Protein AF-X1ES70-F1 (afdb_monomer_lite)

Organism: NCBI:txid412755

Foldseek 3Di:
DDDQADEEEAAPQVVLDQDCVVVLVCLLPVVLVVLVVDVRYAYEYAAEEPVRGGRPSSVVSLVNSLVSQCPPPNCSSQSYDYDYHWDEQQPDPRHHDHDDPAAEHEEEDQALLVLQVLLLPDPALVSSLVSLLVVLVVVQVVVVVVVVVVCVVVVHYYQAYQQANFAAQDLSRANQVSLVSNVDPTVLGPPSLSSQLSQQVSHDPDRRHHHQNGYDPQQNRGNRSVVCVVVVSHDPVSQQVSCVNTPHGDHNDDD

Structure (mmCIF, N/CA/C/O backbone):
data_AF-X1ES70-F1
#
_entry.id   AF-X1ES70-F1
#
loop_
_atom_site.group_PDB
_atom_site.id
_atom_site.type_symbol
_atom_site.label_atom_id
_atom_site.label_alt_id
_atom_site.label_comp_id
_atom_site.label_asym_id
_atom_site.label_entity_id
_atom_site.label_seq_id
_atom_site.pdbx_PDB_ins_code
_atom_site.Cartn_x
_atom_site.Cartn_y
_atom_site.Cartn_z
_atom_site.occupancy
_atom_site.B_iso_or_equiv
_atom_site.auth_seq_id
_atom_site.auth_comp_id
_atom_site.auth_asym_id
_atom_site.auth_atom_id
_atom_site.pdbx_PDB_model_num
ATOM 1 N N . TYR A 1 1 ? -27.785 2.885 3.528 1.00 59.25 1 TYR A N 1
ATOM 2 C CA . TYR A 1 1 ? -26.544 3.088 2.764 1.00 59.25 1 TYR A CA 1
ATOM 3 C C . TYR A 1 1 ? -25.982 1.724 2.430 1.00 59.25 1 TYR A C 1
ATOM 5 O O . TYR A 1 1 ? -25.803 0.932 3.349 1.00 59.25 1 TYR A O 1
ATOM 13 N N . GLU A 1 2 ? -25.795 1.421 1.149 1.00 85.06 2 GLU A N 1
ATOM 14 C CA . GLU A 1 2 ? -25.122 0.197 0.708 1.00 85.06 2 GLU A CA 1
ATOM 15 C C . GLU A 1 2 ? -23.629 0.512 0.596 1.00 85.06 2 GLU A C 1
ATOM 17 O O . GLU A 1 2 ? -23.212 1.211 -0.319 1.00 85.06 2 GLU A O 1
ATOM 22 N N . PHE A 1 3 ? -22.846 0.085 1.586 1.00 88.94 3 PHE A N 1
ATOM 23 C CA . PHE A 1 3 ? -21.386 0.130 1.540 1.00 88.94 3 PHE A CA 1
ATOM 24 C C . PHE A 1 3 ? -20.834 -1.298 1.530 1.00 88.94 3 PHE A C 1
ATOM 26 O O . PHE A 1 3 ? -21.406 -2.214 2.145 1.00 88.94 3 PHE A O 1
ATOM 33 N N . ASP A 1 4 ? -19.713 -1.491 0.841 1.00 93.31 4 ASP A N 1
ATOM 34 C CA . ASP A 1 4 ? -19.025 -2.781 0.804 1.00 93.31 4 ASP A CA 1
ATOM 35 C C . ASP A 1 4 ? -18.341 -3.063 2.137 1.00 93.31 4 ASP A C 1
ATOM 37 O O . ASP A 1 4 ? -18.546 -4.131 2.712 1.00 93.31 4 ASP A O 1
ATOM 41 N N . TYR A 1 5 ? -17.635 -2.064 2.678 1.00 94.75 5 TYR A N 1
ATOM 42 C CA . TYR A 1 5 ? -16.821 -2.179 3.887 1.00 94.75 5 TYR A CA 1
ATOM 43 C C . TYR A 1 5 ? -16.897 -0.928 4.770 1.00 94.75 5 TYR A C 1
ATOM 45 O O . TYR A 1 5 ? -17.221 0.165 4.308 1.00 94.75 5 TYR A O 1
ATOM 53 N N . PHE A 1 6 ? -16.591 -1.097 6.055 1.00 93.94 6 PHE A N 1
ATOM 54 C CA . PHE A 1 6 ? -16.475 -0.031 7.048 1.00 93.94 6 PHE A CA 1
ATOM 55 C C . PHE A 1 6 ? -15.167 -0.196 7.818 1.00 93.94 6 PHE A C 1
ATOM 57 O O . PHE A 1 6 ? -14.876 -1.298 8.283 1.00 93.94 6 PHE A O 1
ATOM 64 N N . ALA A 1 7 ? -14.415 0.892 7.991 1.00 94.38 7 ALA A N 1
ATOM 65 C CA . ALA A 1 7 ? -13.188 0.910 8.781 1.00 94.38 7 ALA A CA 1
ATOM 66 C C . ALA A 1 7 ? -13.249 1.902 9.942 1.00 94.38 7 ALA A C 1
ATOM 68 O O . ALA A 1 7 ? -13.942 2.919 9.886 1.00 94.38 7 ALA A O 1
ATOM 69 N N . SER A 1 8 ? -12.484 1.598 10.988 1.00 91.81 8 SER A N 1
ATOM 70 C CA . SER A 1 8 ? -12.230 2.500 12.110 1.00 91.81 8 SER A CA 1
ATOM 71 C C . SER A 1 8 ? -10.780 2.415 12.572 1.00 91.81 8 SER A C 1
ATOM 73 O O . SER A 1 8 ? -10.159 1.361 12.473 1.00 91.81 8 SER A O 1
ATOM 75 N N . CYS A 1 9 ? -10.260 3.480 13.175 1.00 90.56 9 CYS A N 1
ATOM 76 C CA . CYS A 1 9 ? -8.918 3.487 13.748 1.00 90.56 9 CYS A CA 1
ATOM 77 C C . CYS A 1 9 ? -8.957 3.932 15.210 1.00 90.56 9 CYS A C 1
ATOM 79 O O . CYS A 1 9 ? -9.573 4.946 15.536 1.00 90.56 9 CYS A O 1
ATOM 81 N N . ALA A 1 10 ? -8.262 3.202 16.082 1.00 85.94 10 ALA A N 1
ATOM 82 C CA . ALA A 1 10 ? -7.933 3.681 17.419 1.00 85.94 10 ALA A CA 1
ATOM 83 C C . ALA A 1 10 ? -6.632 4.502 17.350 1.00 85.94 10 ALA A C 1
ATOM 85 O O . ALA A 1 10 ? -5.550 3.935 17.161 1.00 85.94 10 ALA A O 1
ATOM 86 N N . VAL A 1 11 ? -6.729 5.831 17.489 1.00 79.44 11 VAL A N 1
ATOM 87 C CA . VAL A 1 11 ? -5.585 6.756 17.364 1.00 79.44 11 VAL A CA 1
ATOM 88 C C . VAL A 1 11 ? -4.858 6.903 18.696 1.00 79.44 11 VAL A C 1
ATOM 90 O O . VAL A 1 11 ? -4.983 7.886 19.413 1.00 79.44 11 VAL A O 1
ATOM 93 N N . ILE A 1 12 ? -4.117 5.864 19.054 1.00 76.31 12 ILE A N 1
ATOM 94 C CA . ILE A 1 12 ? -3.589 5.692 20.404 1.00 76.31 12 ILE A CA 1
ATOM 95 C C . ILE A 1 12 ? -2.245 6.418 20.619 1.00 76.31 12 ILE A C 1
ATOM 97 O O . ILE A 1 12 ? -1.946 6.875 21.724 1.00 76.31 12 ILE A O 1
ATOM 101 N N . ALA A 1 13 ? -1.422 6.533 19.575 1.00 73.12 13 ALA A N 1
ATOM 102 C CA . ALA A 1 13 ? -0.111 7.180 19.656 1.00 73.12 13 ALA A CA 1
ATOM 103 C C . ALA A 1 13 ? -0.180 8.652 20.095 1.00 73.12 13 ALA A C 1
ATOM 105 O O . ALA A 1 13 ? 0.720 9.124 20.789 1.00 73.12 13 ALA A O 1
ATOM 106 N N . ASP A 1 14 ? -1.256 9.351 19.734 1.00 67.50 14 ASP A N 1
ATOM 107 C CA . ASP A 1 14 ? -1.370 10.796 19.934 1.00 67.50 14 ASP A CA 1
ATOM 108 C C . ASP A 1 14 ? -1.940 11.187 21.302 1.00 67.50 14 ASP A C 1
ATOM 110 O O . ASP A 1 14 ? -1.831 12.340 21.713 1.00 67.50 14 ASP A O 1
ATOM 114 N N . GLU A 1 15 ? -2.463 10.222 22.063 1.00 64.06 15 GLU A N 1
ATOM 115 C CA . GLU A 1 15 ? -3.021 10.464 23.398 1.00 64.06 15 GLU A CA 1
ATOM 116 C C . GLU A 1 15 ? -1.967 10.390 24.527 1.00 64.06 15 GLU A C 1
ATOM 118 O O . GLU A 1 15 ? -2.297 10.591 25.695 1.00 64.06 15 GLU A O 1
ATOM 123 N N . GLN A 1 16 ? -0.693 10.092 24.218 1.00 60.88 16 GLN A N 1
ATOM 124 C CA . GLN A 1 16 ? 0.419 9.937 25.185 1.00 60.88 16 GLN A CA 1
ATOM 125 C C . GLN A 1 16 ? 0.126 8.991 26.373 1.00 60.88 16 GLN A C 1
ATOM 127 O O . GLN A 1 16 ? 0.760 9.056 27.432 1.00 60.88 16 GLN A O 1
ATOM 132 N N . ILE A 1 17 ? -0.809 8.053 26.210 1.00 62.97 17 ILE A N 1
ATOM 133 C CA . ILE A 1 17 ? -1.200 7.121 27.268 1.00 62.97 17 ILE A CA 1
ATOM 134 C C . ILE A 1 17 ? -0.101 6.061 27.445 1.00 62.97 17 ILE A C 1
ATOM 136 O O . ILE A 1 17 ? 0.057 5.140 26.644 1.00 62.97 17 ILE A O 1
ATOM 140 N N . GLN A 1 18 ? 0.683 6.156 28.524 1.00 56.56 18 GLN A N 1
ATOM 141 C CA . GLN A 1 18 ? 1.790 5.217 28.772 1.00 56.56 18 GLN A CA 1
ATOM 142 C C . GLN A 1 18 ? 1.327 3.786 29.108 1.00 56.56 18 GLN A C 1
ATOM 144 O O . GLN A 1 18 ? 2.051 2.828 28.832 1.00 56.56 18 GLN A O 1
ATOM 149 N N . LYS A 1 19 ? 0.142 3.622 29.718 1.00 60.56 19 LYS A N 1
ATOM 150 C CA . LYS A 1 19 ? -0.461 2.322 30.067 1.00 60.56 19 LYS A CA 1
ATOM 151 C C . LYS A 1 19 ? -1.980 2.389 29.945 1.00 60.56 19 LYS A C 1
ATOM 153 O O . LYS A 1 19 ? -2.605 3.250 30.556 1.00 60.56 19 LYS A O 1
ATOM 158 N N . TYR A 1 20 ? -2.566 1.434 29.228 1.00 64.19 20 TYR A N 1
ATOM 159 C CA . TYR A 1 20 ? -3.996 1.436 28.895 1.00 64.19 20 TYR A CA 1
ATOM 160 C C . TYR A 1 20 ? -4.903 0.866 29.986 1.00 64.19 20 TYR A C 1
ATOM 162 O O . TYR A 1 20 ? -6.117 0.999 29.880 1.00 64.19 20 TYR A O 1
ATOM 170 N N . GLY A 1 21 ? -4.361 0.254 31.044 1.00 70.12 21 GLY A N 1
ATOM 171 C CA . GLY A 1 21 ? -5.157 -0.260 32.164 1.00 70.12 21 GLY A CA 1
ATOM 172 C C . GLY A 1 21 ? -6.359 -1.087 31.689 1.00 70.12 21 GLY A C 1
ATOM 173 O O . GLY A 1 21 ? -6.202 -2.081 30.985 1.00 70.12 21 GLY A O 1
ATOM 174 N N . ILE A 1 22 ? -7.574 -0.650 32.034 1.00 68.00 22 ILE A N 1
ATOM 175 C CA . ILE A 1 22 ? -8.820 -1.303 31.603 1.00 68.00 22 ILE A CA 1
ATOM 176 C C . ILE A 1 22 ? -9.069 -1.225 30.084 1.00 68.00 22 ILE A C 1
ATOM 178 O O . ILE A 1 22 ? -9.629 -2.159 29.510 1.00 68.00 22 ILE A O 1
ATOM 182 N N . TYR A 1 23 ? -8.607 -0.162 29.420 1.00 68.94 23 TYR A N 1
ATOM 183 C CA . TYR A 1 23 ? -8.758 0.037 27.978 1.00 68.94 23 TYR A CA 1
ATOM 184 C C . TYR A 1 23 ? -7.916 -0.947 27.160 1.00 68.94 23 TYR A C 1
ATOM 186 O O . TYR A 1 23 ? -8.306 -1.287 26.049 1.00 68.94 23 TYR A O 1
ATOM 194 N N . GLU A 1 24 ? -6.825 -1.489 27.717 1.00 69.44 24 GLU A N 1
ATOM 195 C CA . GLU A 1 24 ? -6.024 -2.524 27.044 1.00 69.44 24 GLU A CA 1
ATOM 196 C C . GLU A 1 24 ? -6.855 -3.782 26.805 1.00 69.44 24 GLU A C 1
ATOM 198 O O . GLU A 1 24 ? -6.849 -4.358 25.721 1.00 69.44 24 GLU A O 1
ATOM 203 N N . LYS A 1 25 ? -7.612 -4.190 27.828 1.00 67.69 25 LYS A N 1
ATOM 204 C CA . LYS A 1 25 ? -8.483 -5.362 27.763 1.00 67.69 25 LYS A CA 1
ATOM 205 C C . LYS A 1 25 ? -9.617 -5.156 26.761 1.00 67.69 25 LYS A C 1
ATOM 207 O O . LYS A 1 25 ? -9.980 -6.104 26.068 1.00 67.69 25 LYS A O 1
ATOM 212 N N . LEU A 1 26 ? -10.163 -3.940 26.690 1.00 72.69 26 LEU A N 1
ATOM 213 C CA . LEU A 1 26 ? -11.178 -3.576 25.701 1.00 72.69 26 LEU A CA 1
ATOM 214 C C . LEU A 1 26 ? -10.598 -3.619 24.285 1.00 72.69 26 LEU A C 1
ATOM 216 O O . LEU A 1 26 ? -11.167 -4.286 23.431 1.00 72.69 26 LEU A O 1
ATOM 220 N N . LEU A 1 27 ? -9.434 -3.005 24.055 1.00 72.50 27 LEU A N 1
ATOM 221 C CA . LEU A 1 27 ? -8.752 -3.038 22.761 1.00 72.50 27 LEU A CA 1
ATOM 222 C C . LEU A 1 27 ? -8.461 -4.480 22.315 1.00 72.50 27 LEU A C 1
ATOM 224 O O . LEU A 1 27 ? -8.812 -4.866 21.207 1.00 72.50 27 LEU A O 1
ATOM 228 N N . LEU A 1 28 ? -7.864 -5.289 23.196 1.00 69.88 28 LEU A N 1
ATOM 229 C CA . LEU A 1 28 ? -7.474 -6.671 22.906 1.00 69.88 28 LEU A CA 1
ATOM 230 C C . LEU A 1 28 ? -8.662 -7.580 22.587 1.00 69.88 28 LEU A C 1
ATOM 232 O O . LEU A 1 28 ? -8.605 -8.350 21.630 1.00 69.88 28 LEU A O 1
ATOM 236 N N . ASN A 1 29 ? -9.717 -7.525 23.399 1.00 73.19 29 ASN A N 1
ATOM 237 C CA . ASN A 1 29 ? -10.819 -8.475 23.280 1.00 73.19 29 ASN A CA 1
ATOM 238 C C . ASN A 1 29 ? -11.907 -7.972 22.336 1.00 73.19 29 ASN A C 1
ATOM 240 O O . ASN A 1 29 ? -12.387 -8.732 21.499 1.00 73.19 29 ASN A O 1
ATOM 244 N N . GLU A 1 30 ? -12.314 -6.709 22.454 1.00 84.25 30 GLU A N 1
ATOM 245 C CA . GLU A 1 30 ? -13.463 -6.216 21.701 1.00 84.25 30 GLU A CA 1
ATOM 246 C C . GLU A 1 30 ? -13.113 -6.014 20.232 1.00 84.25 30 GLU A C 1
ATOM 248 O O . GLU A 1 30 ? -13.853 -6.519 19.395 1.00 84.25 30 GLU A O 1
ATOM 253 N N . VAL A 1 31 ? -11.980 -5.387 19.886 1.00 86.94 31 VAL A N 1
ATOM 254 C CA . VAL A 1 31 ? -11.621 -5.154 18.470 1.00 86.94 31 VAL A CA 1
ATOM 255 C C . VAL A 1 31 ? -11.561 -6.472 17.700 1.00 86.94 31 VAL A C 1
ATOM 257 O O . VAL A 1 31 ? -12.218 -6.616 16.668 1.00 86.94 31 VAL A O 1
ATOM 260 N N . ALA A 1 32 ? -10.859 -7.470 18.246 1.00 88.94 32 ALA A N 1
ATOM 261 C CA . ALA A 1 32 ? -10.774 -8.789 17.631 1.00 88.94 32 ALA A CA 1
ATOM 262 C C . ALA A 1 32 ? -12.161 -9.449 17.500 1.00 88.94 32 ALA A C 1
ATOM 264 O O . ALA A 1 32 ? -12.517 -9.950 16.433 1.00 88.94 32 ALA A O 1
ATOM 265 N N . ASN A 1 33 ? -12.982 -9.410 18.556 1.00 89.00 33 ASN A N 1
ATOM 266 C CA . ASN A 1 33 ? -14.333 -9.979 18.537 1.00 89.00 33 ASN A CA 1
ATOM 267 C C . ASN A 1 33 ? -15.287 -9.241 17.585 1.00 89.00 33 ASN A C 1
ATOM 269 O O . ASN A 1 33 ? -16.202 -9.857 17.034 1.00 89.00 33 ASN A O 1
ATOM 273 N N . PHE A 1 34 ? -15.134 -7.930 17.404 1.00 89.44 34 PHE A N 1
ATOM 274 C CA . PHE A 1 34 ? -15.926 -7.147 16.456 1.00 89.44 34 PHE A CA 1
ATOM 275 C C . PHE A 1 34 ? -15.580 -7.523 15.020 1.00 89.44 34 PHE A C 1
ATOM 277 O O . PHE A 1 34 ? -16.490 -7.870 14.269 1.00 89.44 34 PHE A O 1
ATOM 284 N N . ILE A 1 35 ? -14.290 -7.558 14.676 1.00 92.94 35 ILE A N 1
ATOM 285 C CA . ILE A 1 35 ? -13.815 -7.989 13.354 1.00 92.94 35 ILE A CA 1
ATOM 286 C C . ILE A 1 35 ? -14.291 -9.412 13.053 1.00 92.94 35 ILE A C 1
ATOM 288 O O . ILE A 1 35 ? -14.899 -9.649 12.011 1.00 92.94 35 ILE A O 1
ATOM 292 N N . LYS A 1 36 ? -14.122 -10.359 13.988 1.00 91.31 36 LYS A N 1
ATOM 293 C CA . LYS A 1 36 ? -14.559 -11.756 13.799 1.00 91.31 36 LYS A CA 1
ATOM 294 C C . LYS A 1 36 ? -16.056 -11.909 13.521 1.00 91.31 36 LYS A C 1
ATOM 296 O O . LYS A 1 36 ? -16.435 -12.793 12.766 1.00 91.31 36 LYS A O 1
ATOM 301 N N . ARG A 1 37 ? -16.909 -11.067 14.115 1.00 91.62 37 ARG A N 1
ATOM 302 C CA . ARG A 1 37 ? -18.377 -11.152 13.976 1.00 91.62 37 ARG A CA 1
ATOM 303 C C . ARG A 1 37 ? -18.938 -10.355 12.798 1.00 91.62 37 ARG A C 1
ATOM 305 O O . ARG A 1 37 ? -20.143 -10.417 12.558 1.00 91.62 37 ARG A O 1
ATOM 312 N N . ARG A 1 38 ? -18.121 -9.537 12.129 1.00 91.81 38 ARG A N 1
ATOM 313 C CA . ARG A 1 38 ? -18.567 -8.581 11.110 1.00 91.81 38 ARG A CA 1
ATOM 314 C C . ARG A 1 38 ? -17.648 -8.661 9.896 1.00 91.81 38 ARG A C 1
ATOM 316 O O . ARG A 1 38 ? -16.550 -8.124 9.908 1.00 91.81 38 ARG A O 1
ATOM 323 N N . ASP A 1 39 ? -18.111 -9.297 8.829 1.00 88.06 39 ASP A N 1
ATOM 324 C CA . ASP A 1 39 ? -17.272 -9.538 7.642 1.00 88.06 39 ASP A CA 1
ATOM 325 C C . ASP A 1 39 ? -16.888 -8.267 6.895 1.00 88.06 39 ASP A C 1
ATOM 327 O O . ASP A 1 39 ? -15.801 -8.175 6.336 1.00 88.06 39 ASP A O 1
ATOM 331 N N . LYS A 1 40 ? -17.747 -7.251 6.975 1.00 92.81 40 LYS A N 1
ATOM 332 C CA . LYS A 1 40 ? -17.520 -5.948 6.356 1.00 92.81 40 LYS A CA 1
ATOM 333 C C . LYS A 1 40 ? -16.713 -4.974 7.221 1.00 92.81 40 LYS A C 1
ATOM 335 O O . LYS A 1 40 ? -16.531 -3.830 6.820 1.00 92.81 40 LYS A O 1
ATOM 340 N N . PHE A 1 41 ? -16.301 -5.379 8.424 1.00 93.81 41 PHE A N 1
ATOM 341 C CA . PHE A 1 41 ? -15.633 -4.498 9.378 1.00 93.81 41 PHE A CA 1
ATOM 342 C C . PHE A 1 41 ? -14.119 -4.671 9.320 1.00 93.81 41 PHE A C 1
ATOM 344 O O . PHE A 1 41 ? -13.604 -5.785 9.419 1.00 93.81 41 PHE A O 1
ATOM 351 N N . PHE A 1 42 ? -13.433 -3.545 9.202 1.00 95.94 42 PHE A N 1
ATOM 352 C CA . PHE A 1 42 ? -11.988 -3.416 9.216 1.00 95.94 42 PHE A CA 1
ATOM 353 C C . PHE A 1 42 ? -11.606 -2.489 10.369 1.00 95.94 42 PHE A C 1
ATOM 355 O O . PHE A 1 42 ? -12.375 -1.602 10.749 1.00 95.94 42 PHE A O 1
ATOM 362 N N . SER A 1 43 ? -10.429 -2.676 10.953 1.00 94.75 43 SER A N 1
ATOM 363 C CA . SER A 1 43 ? -9.961 -1.757 11.985 1.00 94.75 43 SER A CA 1
ATOM 364 C C . SER A 1 43 ? -8.454 -1.625 12.002 1.00 94.75 43 SER A C 1
ATOM 366 O O . SER A 1 43 ? -7.737 -2.564 11.693 1.00 94.75 43 SER A O 1
ATOM 368 N N . SER A 1 44 ? -7.959 -0.497 12.483 1.00 94.38 44 SER A N 1
ATOM 369 C CA . SER A 1 44 ? -6.536 -0.318 12.743 1.00 94.38 44 SER A CA 1
ATOM 370 C C . SER A 1 44 ? -6.262 0.229 14.134 1.00 94.38 44 SER A C 1
ATOM 372 O O . SER A 1 44 ? -7.139 0.797 14.791 1.00 94.38 44 SER A O 1
ATOM 374 N N . VAL A 1 45 ? -5.016 0.082 14.578 1.00 93.06 45 VAL A N 1
ATOM 375 C CA . VAL A 1 45 ? -4.498 0.780 15.758 1.00 93.06 45 VAL A CA 1
ATOM 376 C C . VAL A 1 45 ? -3.285 1.599 15.348 1.00 93.06 45 VAL A C 1
ATOM 378 O O . VAL A 1 45 ? -2.289 1.045 14.882 1.00 93.06 45 VAL A O 1
ATOM 381 N N . HIS A 1 46 ? -3.364 2.912 15.557 1.00 91.38 46 HIS A N 1
ATOM 382 C CA . HIS A 1 46 ? -2.249 3.822 15.336 1.00 91.38 46 HIS A CA 1
ATOM 383 C C . HIS A 1 46 ? -1.344 3.796 16.569 1.00 91.38 46 HIS A C 1
ATOM 385 O O . HIS A 1 46 ? -1.705 4.316 17.627 1.00 91.38 46 HIS A O 1
ATOM 391 N N . VAL A 1 47 ? -0.174 3.168 16.453 1.00 91.81 47 VAL A N 1
ATOM 392 C CA . VAL A 1 47 ? 0.701 2.887 17.610 1.00 91.81 47 VAL A CA 1
ATOM 393 C C . VAL A 1 47 ? 1.925 3.789 17.698 1.00 91.81 47 VAL A C 1
ATOM 395 O O . VAL A 1 47 ? 2.568 3.810 18.746 1.00 91.81 47 VAL A O 1
ATOM 398 N N . ALA A 1 48 ? 2.269 4.515 16.632 1.00 90.56 48 ALA A N 1
ATOM 399 C CA . ALA A 1 48 ? 3.403 5.432 16.648 1.00 90.56 48 ALA A CA 1
ATOM 400 C C . ALA A 1 48 ? 3.205 6.657 15.756 1.00 90.56 48 ALA A C 1
ATOM 402 O O . ALA A 1 48 ? 2.767 6.515 14.615 1.00 90.56 48 ALA A O 1
ATOM 403 N N . SER A 1 49 ? 3.645 7.816 16.243 1.00 90.31 49 SER A N 1
ATOM 404 C CA . SER A 1 49 ? 3.725 9.062 15.476 1.00 90.31 49 SER A CA 1
ATOM 405 C C . SER A 1 49 ? 5.111 9.703 15.596 1.00 90.31 49 SER A C 1
ATOM 407 O O . SER A 1 49 ? 5.892 9.379 16.495 1.00 90.31 49 SER A O 1
ATOM 409 N N . LYS A 1 50 ? 5.467 10.583 14.657 1.00 89.56 50 LYS A N 1
ATOM 410 C CA . LYS A 1 50 ? 6.743 11.321 14.672 1.00 89.56 50 LYS A CA 1
ATOM 411 C C . LYS A 1 50 ? 6.848 12.214 15.903 1.00 89.56 50 LYS A C 1
ATOM 413 O O . LYS A 1 50 ? 7.936 12.396 16.438 1.00 89.56 50 LYS A O 1
ATOM 418 N N . GLU A 1 51 ? 5.717 12.749 16.332 1.00 87.50 51 GLU A N 1
ATOM 419 C CA . GLU A 1 51 ? 5.581 13.704 17.419 1.00 87.50 51 GLU A CA 1
ATOM 420 C C . GLU A 1 51 ? 5.708 13.019 18.786 1.00 87.50 51 GLU A C 1
ATOM 422 O O . GLU A 1 51 ? 6.371 13.548 19.676 1.00 87.50 51 GLU A O 1
ATOM 427 N N . ASN A 1 52 ? 5.110 11.832 18.946 1.00 86.38 52 ASN A N 1
ATOM 428 C CA . ASN A 1 52 ? 4.976 11.165 20.248 1.00 86.38 52 ASN A CA 1
ATOM 429 C C . ASN A 1 52 ? 5.793 9.868 20.384 1.00 86.38 52 ASN A C 1
ATOM 431 O O . ASN A 1 52 ? 5.817 9.252 21.452 1.00 86.38 52 ASN A O 1
ATOM 435 N N . GLY A 1 53 ? 6.495 9.448 19.329 1.00 89.44 53 GLY A N 1
ATOM 436 C CA . GLY A 1 53 ? 7.269 8.211 19.317 1.00 89.44 53 GLY A CA 1
ATOM 437 C C . GLY A 1 53 ? 6.384 6.963 19.252 1.00 89.44 53 GLY A C 1
ATOM 438 O O . GLY A 1 53 ? 5.277 6.990 18.720 1.00 89.44 53 GLY A O 1
ATOM 439 N N . ILE A 1 54 ? 6.895 5.837 19.759 1.00 90.31 54 ILE A N 1
ATOM 440 C CA . ILE A 1 54 ? 6.235 4.526 19.667 1.00 90.31 54 ILE A CA 1
ATOM 441 C C . ILE A 1 54 ? 5.588 4.161 21.001 1.00 90.31 54 ILE A C 1
ATOM 443 O O . ILE A 1 54 ? 6.263 4.068 22.029 1.00 90.31 54 ILE A O 1
ATOM 447 N N . ASN A 1 55 ? 4.301 3.818 20.973 1.00 88.56 55 ASN A N 1
ATOM 448 C CA . ASN A 1 55 ? 3.634 3.222 22.116 1.00 88.56 55 ASN A CA 1
ATOM 449 C C . ASN A 1 55 ? 3.830 1.697 22.157 1.00 88.56 55 ASN A C 1
ATOM 451 O O . ASN A 1 55 ? 3.114 0.924 21.519 1.00 88.56 55 ASN A O 1
ATOM 455 N N . LEU A 1 56 ? 4.787 1.244 22.968 1.00 87.94 56 LEU A N 1
ATOM 456 C CA . LEU A 1 56 ? 5.136 -0.179 23.070 1.00 87.94 56 LEU A CA 1
ATOM 457 C C . LEU A 1 56 ? 4.021 -1.059 23.653 1.00 87.94 56 LEU A C 1
ATOM 459 O O . LEU A 1 56 ? 3.961 -2.248 23.338 1.00 87.94 56 LEU A O 1
ATOM 463 N N . SER A 1 57 ? 3.152 -0.517 24.512 1.00 85.75 57 SER A N 1
ATOM 464 C CA . SER A 1 57 ? 2.022 -1.278 25.062 1.00 85.75 57 SER A CA 1
ATOM 465 C C . SER A 1 57 ? 0.966 -1.518 23.984 1.00 85.75 57 SER A C 1
ATOM 467 O O . SER A 1 57 ? 0.563 -2.663 23.781 1.00 85.75 57 SER A O 1
ATOM 469 N N . ALA A 1 58 ? 0.604 -0.478 23.227 1.00 86.81 58 ALA A N 1
ATOM 470 C CA . ALA A 1 58 ? -0.331 -0.590 22.112 1.00 86.81 58 ALA A CA 1
ATOM 471 C C . ALA A 1 58 ? 0.213 -1.502 21.001 1.00 86.81 58 ALA A C 1
ATOM 473 O O . ALA A 1 58 ? -0.519 -2.352 20.498 1.00 86.81 58 ALA A O 1
ATOM 474 N N . LEU A 1 59 ? 1.508 -1.404 20.678 1.00 90.88 59 LEU A N 1
ATOM 475 C CA . LEU A 1 59 ? 2.166 -2.277 19.701 1.00 90.88 59 LEU A CA 1
ATOM 476 C C . LEU A 1 59 ? 2.098 -3.756 20.115 1.00 90.88 59 LEU A C 1
ATOM 478 O O . LEU A 1 59 ? 1.663 -4.599 19.332 1.00 90.88 59 LEU A O 1
ATOM 482 N N . ARG A 1 60 ? 2.468 -4.080 21.364 1.00 90.56 60 ARG A N 1
ATOM 483 C CA . ARG A 1 60 ? 2.391 -5.457 21.889 1.00 90.56 60 ARG A CA 1
ATOM 484 C C . ARG A 1 60 ? 0.967 -5.996 21.876 1.00 90.56 60 ARG A C 1
ATOM 486 O O . ARG A 1 60 ? 0.760 -7.167 21.567 1.00 90.56 60 ARG A O 1
ATOM 493 N N . SER A 1 61 ? -0.003 -5.161 22.227 1.00 90.00 61 SER A N 1
ATOM 494 C CA . SER A 1 61 ? -1.406 -5.559 22.228 1.00 90.00 61 SER A CA 1
ATOM 495 C C . SER A 1 61 ? -1.941 -5.761 20.814 1.00 90.00 61 SER A C 1
ATOM 497 O O . SER A 1 61 ? -2.588 -6.768 20.543 1.00 90.00 61 SER A O 1
ATOM 499 N N . SER A 1 62 ? -1.563 -4.902 19.873 1.00 92.88 62 SER A N 1
ATOM 500 C CA . SER A 1 62 ? -1.953 -5.055 18.471 1.00 92.88 62 SER A CA 1
ATOM 501 C C . SER A 1 62 ? -1.349 -6.307 17.826 1.00 92.88 62 SER A C 1
ATOM 503 O O . SER A 1 62 ? -2.037 -7.003 17.087 1.00 92.88 62 SER A O 1
ATOM 505 N N . ALA A 1 63 ? -0.116 -6.684 18.184 1.00 93.06 63 ALA A N 1
ATOM 506 C CA . ALA A 1 63 ? 0.473 -7.956 17.754 1.00 93.06 63 ALA A CA 1
ATOM 507 C C . ALA A 1 63 ? -0.333 -9.177 18.247 1.00 93.06 63 ALA A C 1
ATOM 509 O O . ALA A 1 63 ? -0.535 -10.140 17.506 1.00 93.06 63 ALA A O 1
ATOM 510 N N . LYS A 1 64 ? -0.859 -9.133 19.482 1.00 93.38 64 LYS A N 1
ATOM 511 C CA . LYS A 1 64 ? -1.764 -10.177 19.997 1.00 93.38 64 LYS A CA 1
ATOM 512 C C . LYS A 1 64 ? -3.100 -10.201 19.251 1.00 93.38 64 LYS A C 1
ATOM 514 O O . LYS A 1 64 ? -3.639 -11.288 19.050 1.00 93.38 64 LYS A O 1
ATOM 519 N N . ILE A 1 65 ? -3.624 -9.043 18.838 1.00 93.62 65 ILE A N 1
ATOM 520 C CA . ILE A 1 65 ? -4.844 -8.953 18.019 1.00 93.62 65 ILE A CA 1
ATOM 521 C C . ILE A 1 65 ? -4.618 -9.638 16.672 1.00 93.62 65 ILE A C 1
ATOM 523 O O . ILE A 1 65 ? -5.407 -10.513 16.331 1.00 93.62 65 ILE A O 1
ATOM 527 N N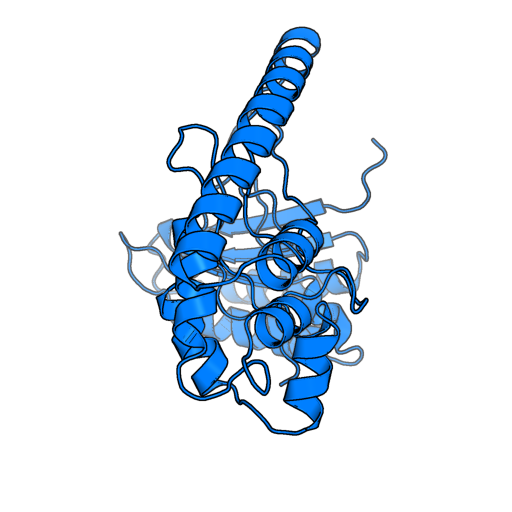 . ILE A 1 66 ? -3.520 -9.334 15.967 1.00 94.12 66 ILE A N 1
ATOM 528 C CA . ILE A 1 66 ? -3.157 -9.999 14.699 1.00 94.12 66 ILE A CA 1
ATOM 529 C C . ILE A 1 66 ? -3.152 -11.521 14.878 1.00 94.12 66 ILE A C 1
ATOM 531 O O . ILE A 1 66 ? -3.842 -12.232 14.149 1.00 94.12 66 ILE A O 1
ATOM 535 N N . LYS A 1 67 ? -2.446 -12.023 15.903 1.00 93.06 67 LYS A N 1
ATOM 536 C CA . LYS A 1 67 ? -2.367 -13.465 16.184 1.00 93.06 67 LYS A CA 1
ATOM 537 C C . LYS A 1 67 ? -3.721 -14.083 16.543 1.00 93.06 67 LYS A C 1
ATOM 539 O O . LYS A 1 67 ? -3.997 -15.219 16.182 1.00 93.06 67 LYS A O 1
ATOM 544 N N . THR A 1 68 ? -4.564 -13.347 17.261 1.00 93.44 68 THR A N 1
ATOM 545 C CA . THR A 1 68 ? -5.911 -13.810 17.616 1.00 93.44 68 THR A CA 1
ATOM 546 C C . THR A 1 68 ? -6.811 -13.860 16.388 1.00 93.44 68 THR A C 1
ATOM 548 O O . THR A 1 68 ? -7.631 -14.768 16.276 1.00 93.44 68 THR A O 1
ATOM 551 N N . LEU A 1 69 ? -6.705 -12.883 15.486 1.00 93.62 69 LEU A N 1
ATOM 552 C CA . LEU A 1 69 ? -7.511 -12.808 14.273 1.00 93.62 69 LEU A CA 1
ATOM 553 C C . LEU A 1 69 ? -7.139 -13.885 13.262 1.00 93.62 69 LEU A C 1
ATOM 555 O O . LEU A 1 69 ? -8.048 -14.404 12.633 1.00 93.62 69 LEU A O 1
ATOM 559 N N . SER A 1 70 ? -5.865 -14.268 13.163 1.00 92.81 70 SER A N 1
ATOM 560 C CA . SER A 1 70 ? -5.419 -15.304 12.226 1.00 92.81 70 SER A CA 1
ATOM 561 C C . SER A 1 70 ? -5.855 -16.733 12.583 1.00 92.81 70 SER A C 1
ATOM 563 O O . SER A 1 70 ? -5.541 -17.665 11.847 1.00 92.81 70 SER A O 1
ATOM 565 N N . GLU A 1 71 ? -6.582 -16.929 13.690 1.00 90.88 71 GLU A N 1
ATOM 566 C CA . GLU A 1 71 ? -7.086 -18.235 14.118 1.00 90.88 71 GLU A CA 1
ATOM 567 C C . GLU A 1 71 ? -8.626 -18.250 14.270 1.00 90.88 71 GLU A C 1
ATOM 569 O O . GLU A 1 71 ? -9.210 -17.369 14.926 1.00 90.88 71 GLU A O 1
ATOM 574 N N . PRO A 1 72 ? -9.317 -19.279 13.734 1.00 88.62 72 PRO A N 1
ATOM 575 C CA . PRO A 1 72 ? -8.783 -20.381 12.918 1.00 88.62 72 PRO A CA 1
ATOM 576 C C . PRO A 1 72 ? -8.554 -20.013 11.439 1.00 88.62 72 PRO A C 1
ATOM 578 O O . PRO A 1 72 ? -7.959 -20.801 10.713 1.00 88.62 72 PRO A O 1
ATOM 581 N N . ASP A 1 73 ? -9.052 -18.859 10.990 1.00 90.12 73 ASP A N 1
ATOM 582 C CA . ASP A 1 73 ? -8.951 -18.401 9.604 1.00 90.12 73 ASP A CA 1
ATOM 583 C C . ASP A 1 73 ? -7.825 -17.360 9.458 1.00 90.12 73 ASP A C 1
ATOM 585 O O . ASP A 1 73 ? -7.966 -16.244 9.972 1.00 90.12 73 ASP A O 1
ATOM 589 N N . PRO A 1 74 ? -6.726 -17.676 8.745 1.00 88.69 74 PRO A N 1
ATOM 590 C CA . PRO A 1 74 ? -5.611 -16.752 8.585 1.00 88.69 74 PRO A CA 1
ATOM 591 C C . PRO A 1 74 ? -5.990 -15.485 7.810 1.00 88.69 74 PRO A C 1
ATOM 593 O O . PRO A 1 74 ? -5.385 -14.440 8.055 1.00 88.69 74 PRO A O 1
ATOM 596 N N . PHE A 1 75 ? -7.006 -15.526 6.940 1.00 89.75 75 PHE A N 1
ATOM 597 C CA . PHE A 1 75 ? -7.424 -14.367 6.145 1.00 89.75 75 PHE A CA 1
ATOM 598 C C . PHE A 1 75 ? -8.125 -13.302 6.979 1.00 89.75 75 PHE A C 1
ATOM 600 O O . PHE A 1 75 ? -8.093 -12.125 6.627 1.00 89.75 75 PHE A O 1
ATOM 607 N N . LYS A 1 76 ? -8.697 -13.665 8.131 1.00 90.94 76 LYS A N 1
ATOM 608 C CA . LYS A 1 76 ? -9.406 -12.698 8.972 1.00 90.94 76 LYS A CA 1
ATOM 609 C C . LYS A 1 76 ? -8.485 -11.622 9.555 1.00 90.94 76 LYS A C 1
ATOM 611 O O . LYS A 1 76 ? -8.962 -10.557 9.948 1.00 90.94 76 LYS A O 1
ATOM 616 N N . ASN A 1 77 ? -7.173 -11.871 9.588 1.00 92.12 77 ASN A N 1
ATOM 617 C CA . ASN A 1 77 ? -6.187 -10.869 9.986 1.00 92.12 77 ASN A CA 1
ATOM 618 C C . ASN A 1 77 ? -6.075 -9.703 8.983 1.00 92.12 77 ASN A C 1
ATOM 620 O O . ASN A 1 77 ? -5.768 -8.600 9.417 1.00 92.12 77 ASN A O 1
ATOM 624 N N . LEU A 1 78 ? -6.418 -9.903 7.701 1.00 93.31 78 LEU A N 1
ATOM 625 C CA . LEU A 1 78 ? -6.374 -8.854 6.667 1.00 93.31 78 LEU A CA 1
ATOM 626 C C . LEU A 1 78 ? -7.349 -7.698 6.948 1.00 93.31 78 LEU A C 1
ATOM 628 O O . LEU A 1 78 ? -7.180 -6.583 6.463 1.00 93.31 78 LEU A O 1
ATOM 632 N N . ASN A 1 79 ? -8.350 -7.934 7.798 1.00 95.31 79 ASN A N 1
ATOM 633 C CA . ASN A 1 79 ? -9.263 -6.902 8.276 1.00 95.31 79 ASN A CA 1
ATOM 634 C C . ASN A 1 79 ? -8.643 -6.001 9.361 1.00 95.31 79 ASN A C 1
ATOM 636 O O . ASN A 1 79 ? -9.332 -5.122 9.886 1.00 95.31 79 ASN A O 1
ATOM 640 N N . PHE A 1 80 ? -7.380 -6.216 9.741 1.00 95.62 80 PHE A N 1
ATOM 641 C CA . PHE A 1 80 ? -6.705 -5.456 10.783 1.00 95.62 80 PHE A CA 1
ATOM 642 C C . PHE A 1 80 ? -5.292 -5.020 10.398 1.00 95.62 80 PHE A C 1
ATOM 644 O O . PHE A 1 80 ? -4.524 -5.808 9.861 1.00 95.62 80 PHE A O 1
ATOM 651 N N . CYS A 1 81 ? -4.900 -3.792 10.749 1.00 94.94 81 CYS A N 1
ATOM 652 C CA . CYS A 1 81 ? -3.495 -3.385 10.674 1.00 94.94 81 CYS A CA 1
ATOM 653 C C . CYS A 1 81 ? -3.035 -2.574 11.881 1.00 94.94 81 CYS A C 1
ATOM 655 O O . CYS A 1 81 ? -3.807 -1.985 12.644 1.00 94.94 81 CYS A O 1
ATOM 657 N N . VAL A 1 82 ? -1.716 -2.527 12.014 1.00 94.81 82 VAL A N 1
ATOM 658 C CA . VAL A 1 82 ? -1.014 -1.608 12.898 1.00 94.81 82 VAL A CA 1
ATOM 659 C C . VAL A 1 82 ? -0.478 -0.482 12.038 1.00 94.81 82 VAL A C 1
ATOM 661 O O . VAL A 1 82 ? 0.304 -0.728 11.125 1.00 94.81 82 VAL A O 1
ATOM 664 N N . SER A 1 83 ? -0.901 0.744 12.323 1.00 93.19 83 SER A N 1
ATOM 665 C CA . SER A 1 83 ? -0.511 1.913 11.545 1.00 93.19 83 SER A CA 1
ATOM 666 C C . SER A 1 83 ? 0.436 2.816 12.327 1.00 93.19 83 SER A C 1
ATOM 668 O O . SER A 1 83 ? 0.444 2.865 13.563 1.00 93.19 83 SER A O 1
ATOM 670 N N . THR A 1 84 ? 1.268 3.538 11.582 1.00 91.44 84 THR A N 1
ATOM 671 C CA . THR A 1 84 ? 2.189 4.537 12.124 1.00 91.44 84 THR A CA 1
ATOM 672 C C . THR A 1 84 ? 2.219 5.738 11.196 1.00 91.44 84 THR A C 1
ATOM 674 O O . THR A 1 84 ? 2.434 5.556 9.999 1.00 91.44 84 THR A O 1
ATOM 677 N N . ASN A 1 85 ? 2.031 6.949 11.721 1.00 90.38 85 ASN A N 1
ATOM 678 C CA . ASN A 1 85 ? 1.999 8.188 10.931 1.00 90.38 85 ASN A CA 1
ATOM 679 C C . ASN A 1 85 ? 0.987 8.195 9.769 1.00 90.38 85 ASN A C 1
ATOM 681 O O . ASN A 1 85 ? 1.185 8.918 8.793 1.00 90.38 85 ASN A O 1
ATOM 685 N N . VAL A 1 86 ? -0.083 7.401 9.851 1.00 90.62 86 VAL A N 1
ATOM 686 C CA . VAL A 1 86 ? -1.156 7.426 8.850 1.00 90.62 86 VAL A CA 1
ATOM 687 C C . VAL A 1 86 ? -2.145 8.524 9.238 1.00 90.62 86 VAL A C 1
ATOM 689 O O . VAL A 1 86 ? -2.740 8.404 10.310 1.00 90.62 86 VAL A O 1
ATOM 692 N N . PRO A 1 87 ? -2.305 9.587 8.429 1.00 90.38 87 PRO A N 1
ATOM 693 C CA . PRO A 1 87 ? -3.268 10.645 8.704 1.00 90.38 87 PRO A CA 1
ATOM 694 C C . PRO A 1 87 ? -4.707 10.178 8.422 1.00 90.38 87 PRO A C 1
ATOM 696 O O . PRO A 1 87 ? -4.906 9.217 7.663 1.00 90.38 87 PRO A O 1
ATOM 699 N N . PRO A 1 88 ? -5.718 10.882 8.971 1.00 92.94 88 PRO A N 1
ATOM 700 C CA . PRO A 1 88 ? -7.112 10.656 8.603 1.00 92.94 88 PRO A CA 1
ATOM 701 C C . PRO A 1 88 ? -7.311 10.859 7.099 1.00 92.94 88 PRO A C 1
ATOM 703 O O . PRO A 1 88 ? -6.502 11.500 6.426 1.00 92.94 88 PRO A O 1
ATOM 706 N N . ASP A 1 89 ? -8.408 10.316 6.579 1.00 94.75 89 ASP A N 1
ATOM 707 C CA . ASP A 1 89 ? -8.806 10.394 5.171 1.00 94.75 89 ASP A CA 1
ATOM 708 C C . ASP A 1 89 ? -7.901 9.633 4.192 1.00 94.75 89 ASP A C 1
ATOM 710 O O . ASP A 1 89 ? -8.091 9.730 2.980 1.00 94.75 89 ASP A O 1
ATOM 714 N N . THR A 1 90 ? -6.954 8.835 4.699 1.00 93.94 90 THR A N 1
ATOM 715 C CA . THR A 1 90 ? -6.206 7.856 3.900 1.00 93.94 90 THR A CA 1
ATOM 716 C C . THR A 1 90 ? -7.178 6.781 3.390 1.00 93.94 90 THR A C 1
ATOM 718 O O . THR A 1 90 ? -7.723 6.035 4.208 1.00 93.94 90 THR A O 1
ATOM 721 N N . PRO A 1 91 ? -7.430 6.673 2.071 1.00 94.81 91 PRO A N 1
ATOM 722 C CA . PRO A 1 91 ? -8.489 5.825 1.523 1.00 94.81 91 PRO A CA 1
ATOM 723 C C . PRO A 1 91 ? -8.025 4.371 1.349 1.00 94.81 91 PRO A C 1
ATOM 725 O O . PRO A 1 91 ? -8.188 3.785 0.283 1.00 94.81 91 PRO A O 1
ATOM 728 N N . PHE A 1 92 ? -7.415 3.793 2.387 1.00 91.06 92 PHE A N 1
ATOM 729 C CA . PHE A 1 92 ? -6.764 2.490 2.309 1.00 91.06 92 PHE A CA 1
ATOM 730 C C . PHE A 1 92 ? -7.116 1.597 3.501 1.00 91.06 92 PHE A C 1
ATOM 732 O O . PHE A 1 92 ? -6.836 1.935 4.651 1.00 91.06 92 PHE A O 1
ATOM 739 N N . PHE A 1 93 ? -7.736 0.450 3.241 1.00 92.69 93 PHE A N 1
ATOM 740 C CA . PHE A 1 93 ? -8.117 -0.504 4.280 1.00 92.69 93 PHE A CA 1
ATOM 741 C C . PHE A 1 93 ? -6.931 -1.378 4.705 1.00 92.69 93 PHE A C 1
ATOM 743 O O . PHE A 1 93 ? -6.095 -1.693 3.871 1.00 92.69 93 PHE A O 1
ATOM 750 N N . PRO A 1 94 ? -6.849 -1.803 5.979 1.00 94.00 94 PRO A N 1
ATOM 751 C CA . PRO A 1 94 ? -7.732 -1.466 7.106 1.00 94.00 94 PRO A CA 1
ATOM 752 C C . PRO A 1 94 ? -7.408 -0.125 7.792 1.00 94.00 94 PRO A C 1
ATOM 754 O O . PRO A 1 94 ? -8.079 0.230 8.757 1.00 94.00 94 PRO A O 1
ATOM 757 N N . ALA A 1 95 ? -6.402 0.615 7.319 1.00 93.38 95 ALA A N 1
ATOM 758 C CA . ALA A 1 95 ? -5.908 1.838 7.959 1.00 93.38 95 ALA A CA 1
ATOM 759 C C . ALA A 1 95 ? -6.847 3.054 7.846 1.00 93.38 95 ALA A C 1
ATOM 761 O O . ALA A 1 95 ? -6.596 4.069 8.491 1.00 93.38 95 ALA A O 1
ATOM 762 N N . ALA A 1 96 ? -7.891 2.981 7.019 1.00 94.81 96 ALA A N 1
ATOM 763 C CA . ALA A 1 96 ? -8.791 4.087 6.733 1.00 94.81 96 ALA A CA 1
ATOM 764 C C . ALA A 1 96 ? -9.588 4.521 7.971 1.00 94.81 96 ALA A C 1
ATOM 766 O O . ALA A 1 96 ? -10.215 3.716 8.661 1.00 94.81 96 ALA A O 1
ATOM 767 N N . TYR A 1 97 ? -9.608 5.826 8.227 1.00 94.69 97 TYR A N 1
ATOM 768 C CA . TYR A 1 97 ? -10.456 6.443 9.241 1.00 94.69 97 TYR A CA 1
ATOM 769 C C . TYR A 1 97 ? -10.723 7.906 8.903 1.00 94.69 97 TYR A C 1
ATOM 771 O O . TYR A 1 97 ? -9.986 8.527 8.137 1.00 94.69 97 TYR A O 1
ATOM 779 N N . HIS A 1 98 ? -11.777 8.454 9.499 1.00 93.75 98 HIS A N 1
ATOM 780 C CA . HIS A 1 98 ? -12.192 9.839 9.328 1.00 93.75 98 HIS A CA 1
ATOM 781 C C . HIS A 1 98 ? -12.234 10.536 10.690 1.00 93.75 98 HIS A C 1
ATOM 783 O O . HIS A 1 98 ? -12.654 9.932 11.677 1.00 93.75 98 HIS A O 1
ATOM 789 N N . SER A 1 99 ? -11.792 11.791 10.751 1.00 91.25 99 SER A N 1
ATOM 790 C CA . SER A 1 99 ? -11.697 12.558 12.003 1.00 91.25 99 SER A CA 1
ATOM 791 C C . SER A 1 99 ? -12.331 13.951 11.905 1.00 91.25 99 SER A C 1
ATOM 793 O O . SER A 1 99 ? -11.885 14.876 12.583 1.00 91.25 99 SER A O 1
ATOM 795 N N . SER A 1 100 ? -13.327 14.123 11.034 1.00 90.81 100 SER A N 1
ATOM 796 C CA . SER A 1 100 ? -14.094 15.362 10.875 1.00 90.81 100 SER A CA 1
ATOM 797 C C . SER A 1 100 ? -15.595 15.084 11.004 1.00 90.81 100 SER A C 1
ATOM 799 O O . SER A 1 100 ? -16.043 13.940 10.934 1.00 90.81 100 SER A O 1
ATOM 801 N N . GLU A 1 101 ? -16.373 16.144 11.210 1.00 91.94 101 GLU A N 1
ATOM 802 C CA . GLU A 1 101 ? -17.838 16.106 11.128 1.00 91.94 101 GLU A CA 1
ATOM 803 C C . GLU A 1 101 ? -18.329 16.277 9.677 1.00 91.94 101 GLU A C 1
ATOM 805 O O . GLU A 1 101 ? -19.449 15.895 9.336 1.00 91.94 101 GLU A O 1
ATOM 810 N N . GLU A 1 102 ? -17.489 16.840 8.803 1.00 93.44 102 GLU A N 1
ATOM 811 C CA . GLU A 1 102 ? -17.810 17.083 7.396 1.00 93.44 102 GLU A CA 1
ATOM 812 C C . GLU A 1 102 ? -17.614 15.827 6.542 1.00 93.44 102 GLU A C 1
ATOM 814 O O . GLU A 1 102 ? -16.517 15.274 6.461 1.00 93.44 102 GLU A O 1
ATOM 819 N N . SER A 1 103 ? -18.657 15.426 5.810 1.00 93.88 103 SER A N 1
ATOM 820 C CA . SER A 1 103 ? -18.567 14.304 4.871 1.00 93.88 103 SER A CA 1
ATOM 821 C C . SER A 1 103 ? -17.543 14.570 3.768 1.00 93.88 103 SER A C 1
ATOM 823 O O . SER A 1 103 ? -17.531 15.625 3.126 1.00 93.88 103 SER A O 1
ATOM 825 N N . SER A 1 104 ? -16.699 13.575 3.510 1.00 96.25 104 SER A N 1
ATOM 826 C CA . SER A 1 104 ? -15.639 13.673 2.517 1.00 96.25 104 SER A CA 1
ATOM 827 C C . SER A 1 104 ? -15.341 12.328 1.863 1.00 96.25 104 SER A C 1
ATOM 829 O O . SER A 1 104 ? -15.772 11.282 2.348 1.00 96.25 104 SER A O 1
ATOM 831 N N . PHE A 1 105 ? -14.626 12.358 0.742 1.00 97.19 105 PHE A N 1
ATOM 832 C CA . PHE A 1 105 ? -14.188 11.158 0.040 1.00 97.19 105 PHE A CA 1
ATOM 833 C C . PHE A 1 105 ? -12.772 11.321 -0.516 1.00 97.19 105 PHE A C 1
ATOM 835 O O . PHE A 1 105 ? -12.304 12.430 -0.792 1.00 97.19 105 PHE A O 1
ATOM 842 N N . GLY A 1 106 ? -12.098 10.192 -0.696 1.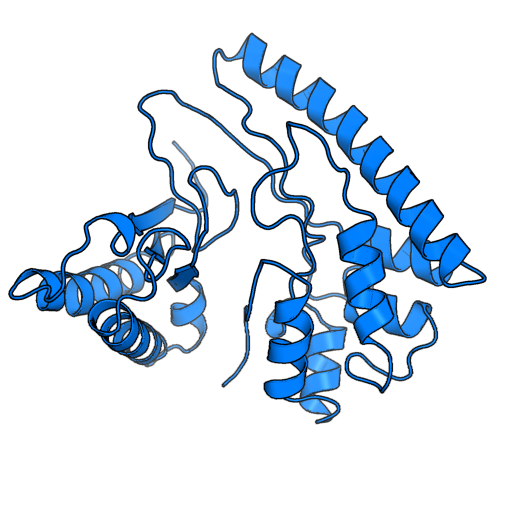00 97.25 106 GLY A N 1
ATOM 843 C CA . GLY A 1 106 ? -10.818 10.078 -1.382 1.00 97.25 106 GLY A CA 1
ATOM 844 C C . GLY A 1 106 ? -10.809 8.830 -2.256 1.00 97.25 106 GLY A C 1
ATOM 845 O O . GLY A 1 106 ? -11.687 7.978 -2.127 1.00 97.25 106 GLY A O 1
ATOM 846 N N . LEU A 1 107 ? -9.836 8.737 -3.157 1.00 97.75 107 LEU A N 1
ATOM 847 C CA . LEU A 1 107 ? -9.674 7.590 -4.051 1.00 97.75 107 LEU A CA 1
ATOM 848 C C . LEU A 1 107 ? -8.366 6.864 -3.746 1.00 97.75 107 LEU A C 1
ATOM 850 O O . LEU A 1 107 ? -7.360 7.521 -3.515 1.00 97.75 107 LEU A O 1
ATOM 854 N N . ALA A 1 108 ? -8.366 5.539 -3.814 1.00 95.56 108 ALA A N 1
ATOM 855 C CA . ALA A 1 108 ? -7.161 4.731 -3.985 1.00 95.56 108 ALA A CA 1
ATOM 856 C C . ALA A 1 108 ? -7.255 4.028 -5.341 1.00 95.56 108 ALA A C 1
ATOM 858 O O . ALA A 1 108 ? -8.350 3.638 -5.753 1.00 95.56 108 ALA A O 1
ATOM 859 N N . LEU A 1 109 ? -6.137 3.930 -6.060 1.00 94.94 109 LEU A N 1
ATOM 860 C CA . LEU A 1 109 ? -6.132 3.485 -7.452 1.00 94.94 109 LEU A CA 1
ATOM 861 C C . LEU A 1 109 ? -5.488 2.104 -7.605 1.00 94.94 109 LEU A C 1
ATOM 863 O O . LEU A 1 109 ? -4.299 1.927 -7.347 1.00 94.94 109 LEU A O 1
ATOM 867 N N . GLU A 1 110 ? -6.258 1.151 -8.125 1.00 95.19 110 GLU A N 1
ATOM 868 C CA . GLU A 1 110 ? -5.718 -0.071 -8.726 1.00 95.19 110 GLU A CA 1
ATOM 869 C C . GLU A 1 110 ? -5.167 0.284 -10.112 1.00 95.19 110 GLU A C 1
ATOM 871 O O . GLU A 1 110 ? -5.924 0.459 -11.067 1.00 95.19 110 GLU A O 1
ATOM 876 N N . MET A 1 111 ? -3.851 0.487 -10.203 1.00 95.81 111 MET A N 1
ATOM 877 C CA . MET A 1 111 ? -3.196 0.974 -11.429 1.00 95.81 111 MET A CA 1
ATOM 878 C C . MET A 1 111 ? -1.801 0.379 -11.660 1.00 95.81 111 MET A C 1
ATOM 880 O O . MET A 1 111 ? -0.952 0.988 -12.315 1.00 95.81 111 MET A O 1
ATOM 884 N N . ALA A 1 112 ? -1.521 -0.805 -11.109 1.00 97.12 112 ALA A N 1
ATOM 885 C CA . ALA A 1 112 ? -0.262 -1.505 -11.370 1.00 97.12 112 ALA A CA 1
ATOM 886 C C . ALA A 1 112 ? -0.035 -1.788 -12.871 1.00 97.12 112 ALA A C 1
ATOM 888 O O . ALA A 1 112 ? 1.104 -1.785 -13.335 1.00 97.12 112 ALA A O 1
ATOM 889 N N . ASP A 1 113 ? -1.103 -1.944 -13.655 1.00 97.81 113 ASP A N 1
ATOM 890 C CA . ASP A 1 113 ? -1.048 -2.128 -15.108 1.00 97.81 113 ASP A CA 1
ATOM 891 C C . ASP A 1 113 ? -0.447 -0.931 -15.863 1.00 97.81 113 ASP A C 1
ATOM 893 O O . ASP A 1 113 ? 0.239 -1.117 -16.869 1.00 97.81 113 ASP A O 1
ATOM 897 N N . GLU A 1 114 ? -0.647 0.299 -15.380 1.00 98.00 114 GLU A N 1
ATOM 898 C CA . GLU A 1 114 ? 0.040 1.483 -15.917 1.00 98.00 114 GLU A CA 1
ATOM 899 C C . GLU A 1 114 ? 1.559 1.360 -15.758 1.00 98.00 114 GLU A C 1
ATOM 901 O O . GLU A 1 114 ? 2.318 1.689 -16.674 1.00 98.00 114 GLU A O 1
ATOM 906 N N . VAL A 1 115 ? 2.008 0.837 -14.613 1.00 97.88 115 VAL A N 1
ATOM 907 C CA . VAL A 1 115 ? 3.432 0.627 -14.327 1.00 97.88 115 VAL A CA 1
ATOM 908 C C . VAL A 1 115 ? 4.002 -0.460 -15.235 1.00 97.88 115 VAL A C 1
ATOM 910 O O . VAL A 1 115 ? 5.041 -0.236 -15.858 1.00 97.88 115 VAL A O 1
ATOM 913 N N . VAL A 1 116 ? 3.294 -1.587 -15.384 1.00 98.38 116 VAL A N 1
ATOM 914 C CA . VAL A 1 116 ? 3.676 -2.683 -16.293 1.00 98.38 116 VAL A CA 1
ATOM 915 C C . VAL A 1 116 ? 3.844 -2.167 -17.723 1.00 98.38 116 VAL A C 1
ATOM 917 O O . VAL A 1 116 ? 4.914 -2.333 -18.311 1.00 98.38 116 VAL A O 1
ATOM 920 N N . ARG A 1 117 ? 2.830 -1.476 -18.267 1.00 98.44 117 ARG A N 1
ATOM 921 C CA . ARG A 1 117 ? 2.858 -0.932 -19.638 1.00 98.44 117 ARG A CA 1
ATOM 922 C C . ARG A 1 117 ? 4.023 0.027 -19.869 1.00 98.44 117 ARG A C 1
ATOM 924 O O . ARG A 1 117 ? 4.625 0.040 -20.945 1.00 98.44 117 ARG A O 1
ATOM 931 N N . ILE A 1 118 ? 4.321 0.876 -18.888 1.00 98.44 118 ILE A N 1
ATOM 932 C CA . ILE A 1 118 ? 5.390 1.869 -19.018 1.00 98.44 118 ILE A CA 1
ATOM 933 C C . ILE A 1 118 ? 6.763 1.211 -18.951 1.00 98.44 118 ILE A C 1
ATOM 935 O O . ILE A 1 118 ? 7.619 1.557 -19.766 1.00 98.44 118 ILE A O 1
ATOM 939 N N . PHE A 1 119 ? 6.968 0.273 -18.026 1.00 97.81 119 PHE A N 1
ATOM 940 C CA . PHE A 1 119 ? 8.242 -0.430 -17.887 1.00 97.81 119 PHE A CA 1
ATOM 941 C C . PHE A 1 119 ? 8.529 -1.326 -19.091 1.00 97.81 119 PHE A C 1
ATOM 943 O O . PHE A 1 119 ? 9.639 -1.275 -19.609 1.00 97.81 119 PHE A O 1
ATOM 950 N N . GLU A 1 120 ? 7.525 -2.026 -19.626 1.00 97.56 120 GLU A N 1
ATOM 951 C CA . GLU A 1 120 ? 7.672 -2.841 -20.841 1.00 97.56 120 GLU A CA 1
ATOM 952 C C . GLU A 1 120 ? 8.105 -2.025 -22.066 1.00 97.56 120 GLU A C 1
ATOM 954 O O . GLU A 1 120 ? 8.893 -2.485 -22.889 1.00 97.56 120 GLU A O 1
ATOM 959 N N . GLY A 1 121 ? 7.596 -0.800 -22.202 1.00 95.38 121 GLY A N 1
ATOM 960 C CA . GLY A 1 121 ? 7.899 0.041 -23.354 1.00 95.38 121 GLY A CA 1
ATOM 961 C C . GLY A 1 121 ? 9.170 0.882 -23.227 1.00 95.38 121 GLY A C 1
ATOM 962 O O . GLY A 1 121 ? 9.495 1.582 -24.189 1.00 95.38 121 GLY A O 1
ATOM 963 N N . ALA A 1 122 ? 9.820 0.927 -22.064 1.00 96.94 122 ALA A N 1
ATOM 964 C CA . ALA A 1 122 ? 10.934 1.834 -21.797 1.00 96.94 122 ALA A CA 1
ATOM 965 C C . ALA A 1 122 ? 12.286 1.212 -22.171 1.00 96.94 122 ALA A C 1
ATOM 967 O O . ALA A 1 122 ? 12.533 0.033 -21.939 1.00 96.94 122 ALA A O 1
ATOM 968 N N . LYS A 1 123 ? 13.201 2.020 -22.718 1.00 95.44 123 LYS A N 1
ATOM 969 C CA . LYS A 1 123 ? 14.540 1.553 -23.131 1.00 95.44 123 LYS A CA 1
ATOM 970 C C . LYS A 1 123 ? 15.623 1.808 -22.085 1.00 95.44 123 LYS A C 1
ATOM 972 O O . LYS A 1 123 ? 16.752 1.351 -22.241 1.00 95.44 123 LYS A O 1
ATOM 977 N N . SER A 1 124 ? 15.304 2.571 -21.043 1.00 95.88 124 SER A N 1
ATOM 978 C CA . SER A 1 124 ? 16.196 2.874 -19.927 1.00 95.88 124 SER A CA 1
ATOM 979 C C . SER A 1 124 ? 15.398 3.205 -18.665 1.00 95.88 124 SER A C 1
ATOM 981 O O . SER A 1 124 ? 14.223 3.573 -18.736 1.00 95.88 124 SER A O 1
ATOM 983 N N . PHE A 1 125 ? 16.050 3.135 -17.502 1.00 96.06 125 PHE A N 1
ATOM 984 C CA . PHE A 1 125 ? 15.445 3.545 -16.230 1.00 96.06 125 PHE A CA 1
ATOM 985 C C . PHE A 1 125 ? 15.041 5.026 -16.221 1.00 96.06 125 PHE A C 1
ATOM 987 O O . PHE A 1 125 ? 13.994 5.378 -15.681 1.00 96.06 125 PHE A O 1
ATOM 994 N N . GLU A 1 126 ? 15.827 5.894 -16.861 1.00 96.81 126 GLU A N 1
ATOM 995 C CA . GLU A 1 126 ? 15.499 7.317 -16.988 1.00 96.81 126 GLU A CA 1
ATOM 996 C C . GLU A 1 126 ? 14.213 7.524 -17.802 1.00 96.81 126 GLU A C 1
ATOM 998 O O . GLU A 1 126 ? 13.323 8.269 -17.386 1.00 96.81 126 GLU A O 1
ATOM 1003 N N . GLU A 1 127 ? 14.082 6.824 -18.934 1.00 97.88 127 GLU A N 1
ATOM 1004 C CA . GLU A 1 127 ? 12.884 6.896 -19.769 1.00 97.88 127 GLU A CA 1
ATOM 1005 C C . GLU A 1 127 ? 11.654 6.366 -19.021 1.00 97.88 127 GLU A C 1
ATOM 1007 O O . GLU A 1 127 ? 10.612 7.024 -19.008 1.00 97.88 127 GLU A O 1
ATOM 1012 N N . ALA A 1 128 ? 11.788 5.215 -18.355 1.00 97.81 128 ALA A N 1
ATOM 1013 C CA . ALA A 1 128 ? 10.731 4.603 -17.555 1.00 97.81 128 ALA A CA 1
ATOM 1014 C C . ALA A 1 128 ? 10.229 5.556 -16.460 1.00 97.81 128 ALA A C 1
ATOM 1016 O O . ALA A 1 128 ? 9.028 5.807 -16.352 1.00 97.81 128 ALA A O 1
ATOM 1017 N N . HIS A 1 129 ? 11.145 6.149 -15.689 1.00 97.81 129 HIS A N 1
ATOM 1018 C CA . HIS A 1 129 ? 10.801 7.090 -14.626 1.00 97.81 129 HIS A CA 1
ATOM 1019 C C . HIS A 1 129 ? 10.112 8.350 -15.169 1.00 97.81 129 HIS A C 1
ATOM 1021 O O . HIS A 1 129 ? 9.079 8.770 -14.643 1.00 97.81 129 HIS A O 1
ATOM 1027 N N . LYS A 1 130 ? 10.631 8.927 -16.261 1.00 98.31 130 LYS A N 1
ATOM 1028 C CA . LYS A 1 130 ? 10.026 10.104 -16.899 1.00 98.31 130 LYS A CA 1
ATOM 1029 C C . LYS A 1 130 ? 8.613 9.808 -17.401 1.00 98.31 130 LYS A C 1
ATOM 1031 O O . LYS A 1 130 ? 7.708 10.613 -17.188 1.00 98.31 130 LYS A O 1
ATOM 1036 N N . ARG A 1 131 ? 8.416 8.662 -18.057 1.00 98.62 131 ARG A N 1
ATOM 1037 C CA . ARG A 1 131 ? 7.111 8.244 -18.588 1.00 98.62 131 ARG A CA 1
ATOM 1038 C C . ARG A 1 131 ? 6.103 7.965 -17.478 1.00 98.62 131 ARG A C 1
ATOM 1040 O O . ARG A 1 131 ? 4.967 8.413 -17.606 1.00 98.62 131 ARG A O 1
ATOM 1047 N N . LEU A 1 132 ? 6.520 7.325 -16.381 1.00 98.12 132 LEU A N 1
ATOM 1048 C CA . LEU A 1 132 ? 5.688 7.179 -15.181 1.00 98.12 132 LEU A CA 1
ATOM 1049 C C . LEU A 1 132 ? 5.249 8.542 -14.648 1.00 98.12 132 LEU A C 1
ATOM 1051 O O . LEU A 1 132 ? 4.063 8.757 -14.417 1.00 98.12 132 LEU A O 1
ATOM 1055 N N . GLY A 1 133 ? 6.192 9.478 -14.504 1.00 98.38 133 GLY A N 1
ATOM 1056 C CA . GLY A 1 133 ? 5.897 10.817 -14.004 1.00 98.38 133 GLY A CA 1
ATOM 1057 C C . GLY A 1 133 ? 4.873 11.551 -14.871 1.00 98.38 133 GLY A C 1
ATOM 1058 O O . GLY A 1 133 ? 3.923 12.125 -14.342 1.00 98.38 133 GLY A O 1
ATOM 1059 N N . VAL A 1 134 ? 5.020 11.498 -16.200 1.00 98.62 134 VAL A N 1
ATOM 1060 C CA . VAL A 1 134 ? 4.035 12.073 -17.133 1.00 98.62 134 VAL A CA 1
ATOM 1061 C C . VAL A 1 134 ? 2.672 11.408 -16.949 1.00 98.62 134 VAL A C 1
ATOM 1063 O O . VAL A 1 134 ? 1.689 12.103 -16.696 1.00 98.62 134 VAL A O 1
ATOM 1066 N N . ARG A 1 135 ? 2.617 10.072 -16.980 1.00 98.56 135 ARG A N 1
ATOM 1067 C CA . ARG A 1 135 ? 1.357 9.330 -16.899 1.00 98.56 135 ARG A CA 1
ATOM 1068 C C . ARG A 1 135 ? 0.610 9.567 -15.588 1.00 98.56 135 ARG A C 1
ATOM 1070 O O . ARG A 1 135 ? -0.596 9.792 -15.601 1.00 98.56 135 ARG A O 1
ATOM 1077 N N . PHE A 1 136 ? 1.308 9.558 -14.456 1.00 98.38 136 PHE A N 1
ATOM 1078 C CA . PHE A 1 136 ? 0.679 9.818 -13.163 1.00 98.38 136 PHE A CA 1
ATOM 1079 C C . PHE A 1 136 ? 0.154 11.254 -13.049 1.00 98.38 136 PHE A C 1
ATOM 1081 O O . PHE A 1 136 ? -0.892 11.465 -12.439 1.00 98.38 136 PHE A O 1
ATOM 1088 N N . ASN A 1 137 ? 0.821 12.240 -13.660 1.00 98.44 137 ASN A N 1
ATOM 1089 C CA . ASN A 1 137 ? 0.291 13.606 -13.708 1.00 98.44 137 ASN A CA 1
ATOM 1090 C C . ASN A 1 137 ? -0.958 13.711 -14.595 1.00 98.44 137 ASN A C 1
ATOM 1092 O O . ASN A 1 137 ? -1.913 14.370 -14.196 1.00 98.44 137 ASN A O 1
ATOM 1096 N N . GLU A 1 138 ? -0.997 13.022 -15.738 1.00 98.56 138 GLU A N 1
ATOM 1097 C CA . GLU A 1 138 ? -2.198 12.961 -16.586 1.00 98.56 138 GLU A CA 1
ATOM 1098 C C . GLU A 1 138 ? -3.393 12.351 -15.839 1.00 98.56 138 GLU A C 1
ATOM 1100 O O . GLU A 1 138 ? -4.488 12.914 -15.856 1.00 98.56 138 GLU A O 1
ATOM 1105 N N . ILE A 1 139 ? -3.177 11.225 -15.146 1.00 98.44 139 ILE A N 1
ATOM 1106 C CA . ILE A 1 139 ? -4.201 10.572 -14.315 1.00 98.44 139 ILE A CA 1
ATOM 1107 C C . ILE A 1 139 ? -4.667 11.518 -13.201 1.00 98.44 139 ILE A C 1
ATOM 1109 O O . ILE A 1 139 ? -5.869 11.650 -12.972 1.00 98.44 139 ILE A O 1
ATOM 1113 N N . TYR A 1 140 ? -3.734 12.214 -12.540 1.00 98.62 140 TYR A N 1
ATOM 1114 C CA . TYR A 1 140 ? -4.053 13.203 -11.511 1.00 98.62 140 TYR A CA 1
ATOM 1115 C C . TYR A 1 140 ? -4.955 14.311 -12.053 1.00 98.62 140 TYR A C 1
ATOM 1117 O O . TYR A 1 140 ? -6.005 14.572 -11.471 1.00 98.62 140 TYR A O 1
ATOM 1125 N N . ASP A 1 141 ? -4.570 14.964 -13.152 1.00 98.50 141 ASP A N 1
ATOM 1126 C CA . ASP A 1 141 ? -5.330 16.097 -13.689 1.00 98.50 141 ASP A CA 1
ATOM 1127 C C . ASP A 1 141 ? -6.729 15.669 -14.138 1.00 98.50 141 ASP A C 1
ATOM 1129 O O . ASP A 1 141 ? -7.709 16.362 -13.864 1.00 98.50 141 ASP A O 1
ATOM 1133 N N . PHE A 1 142 ? -6.840 14.495 -14.761 1.00 98.44 142 PHE A N 1
ATOM 1134 C CA . PHE A 1 142 ? -8.124 13.938 -15.166 1.00 98.44 142 PHE A CA 1
ATOM 1135 C C . PHE A 1 142 ? -9.044 13.661 -13.967 1.00 98.44 142 PHE A C 1
ATOM 1137 O O . PHE A 1 142 ? -10.174 14.153 -13.927 1.00 98.44 142 PHE A O 1
ATOM 1144 N N . LEU A 1 143 ? -8.562 12.910 -12.972 1.00 98.50 143 LEU A N 1
ATOM 1145 C CA . LEU A 1 143 ? -9.383 12.494 -11.833 1.00 98.50 143 LEU A CA 1
ATOM 1146 C C . LEU A 1 143 ? -9.722 13.651 -10.896 1.00 98.50 143 LEU A C 1
ATOM 1148 O O . LEU A 1 143 ? -10.850 13.725 -10.419 1.00 98.50 143 LEU A O 1
ATOM 1152 N N . VAL A 1 144 ? -8.790 14.575 -10.644 1.00 98.44 144 VAL A N 1
ATOM 1153 C CA . VAL A 1 144 ? -9.063 15.732 -9.779 1.00 98.44 144 VAL A CA 1
ATOM 1154 C C . VAL A 1 144 ? -10.176 16.592 -10.364 1.00 98.44 144 VAL A C 1
ATOM 1156 O O . VAL A 1 144 ? -11.071 16.979 -9.620 1.00 98.44 144 VAL A O 1
ATOM 1159 N N . ASN A 1 145 ? -10.178 16.841 -11.676 1.00 98.31 145 ASN A N 1
ATOM 1160 C CA . ASN A 1 145 ? -11.243 17.620 -12.310 1.00 98.31 145 ASN A CA 1
ATOM 1161 C C . ASN A 1 145 ? -12.622 16.973 -12.105 1.00 98.31 145 ASN A C 1
ATOM 1163 O O . ASN A 1 145 ? -13.561 17.650 -11.690 1.00 98.31 145 ASN A O 1
ATOM 1167 N N . ILE A 1 146 ? -12.727 15.657 -12.321 1.00 98.50 146 ILE A N 1
ATOM 1168 C CA . ILE A 1 146 ? -13.975 14.906 -12.118 1.00 98.50 146 ILE A CA 1
ATOM 1169 C C . ILE A 1 146 ? -14.396 14.937 -10.644 1.00 98.50 146 ILE A C 1
ATOM 1171 O O . ILE A 1 146 ? -15.552 15.214 -10.324 1.00 98.50 146 ILE A O 1
ATOM 1175 N N . CYS A 1 147 ? -13.467 14.666 -9.730 1.00 98.44 147 CYS A N 1
ATOM 1176 C CA . CYS A 1 147 ? -13.764 14.592 -8.305 1.00 98.44 147 CYS A CA 1
ATOM 1177 C C . CYS A 1 147 ? -14.163 15.946 -7.712 1.00 98.44 147 CYS A C 1
ATOM 1179 O O . CYS A 1 147 ? -15.056 15.984 -6.872 1.00 98.44 147 CYS A O 1
ATOM 1181 N N . GLU A 1 148 ? -13.554 17.053 -8.140 1.00 98.25 148 GLU A N 1
ATOM 1182 C CA . GLU A 1 148 ? -13.937 18.398 -7.684 1.00 98.25 148 GLU A CA 1
ATOM 1183 C C . GLU A 1 148 ? -15.327 18.804 -8.209 1.00 98.25 148 GLU A C 1
ATOM 1185 O O . GLU A 1 148 ? -16.107 19.434 -7.486 1.00 98.25 148 GLU A O 1
ATOM 1190 N N . GLU A 1 149 ? -15.691 18.394 -9.429 1.00 98.31 149 GLU A N 1
ATOM 1191 C CA . GLU A 1 149 ? -17.049 18.579 -9.954 1.00 98.31 149 GLU A CA 1
ATOM 1192 C C . GLU A 1 149 ? -18.074 17.784 -9.127 1.00 98.31 149 GLU A C 1
ATOM 1194 O O . GLU A 1 149 ? -19.082 18.335 -8.674 1.00 98.31 149 GLU A O 1
ATOM 1199 N N . VAL A 1 150 ? -17.792 16.501 -8.865 1.00 98.19 150 VAL A N 1
ATOM 1200 C CA . VAL A 1 150 ? -18.639 15.631 -8.031 1.00 98.19 150 VAL A CA 1
ATOM 1201 C C . VAL A 1 150 ? -18.759 16.175 -6.606 1.00 98.19 150 VAL A C 1
ATOM 1203 O O . VAL A 1 150 ? -19.865 16.212 -6.064 1.00 98.19 150 VAL A O 1
ATOM 1206 N N . ALA A 1 151 ? -17.655 16.635 -6.016 1.00 97.94 151 ALA A N 1
ATOM 1207 C CA . ALA A 1 151 ? -17.614 17.257 -4.697 1.00 97.94 151 ALA A CA 1
ATOM 1208 C C . ALA A 1 151 ? -18.540 18.476 -4.625 1.00 97.94 151 ALA A C 1
ATOM 1210 O O . ALA A 1 151 ? -19.434 18.538 -3.778 1.00 97.94 151 ALA A O 1
ATOM 1211 N N . THR A 1 152 ? -18.388 19.399 -5.579 1.00 97.69 152 THR A N 1
ATOM 1212 C CA . THR A 1 152 ? -19.184 20.630 -5.660 1.00 97.69 152 THR A CA 1
ATOM 1213 C C . THR A 1 152 ? -20.669 20.325 -5.826 1.00 97.69 152 THR A C 1
ATOM 1215 O O . THR A 1 152 ? -21.503 20.881 -5.114 1.00 97.69 152 THR A O 1
ATOM 1218 N N . LYS A 1 153 ? -21.012 19.406 -6.735 1.00 97.81 153 LYS A N 1
ATOM 1219 C CA . LYS A 1 153 ? -22.403 19.047 -7.036 1.00 97.81 153 LYS A CA 1
ATOM 1220 C C . LYS A 1 153 ? -23.133 18.423 -5.845 1.00 97.81 153 LYS A C 1
ATOM 1222 O O . LYS A 1 153 ? -24.337 18.623 -5.709 1.00 97.81 153 LYS A O 1
ATOM 1227 N N . ASN A 1 154 ? -22.426 17.659 -5.015 1.00 96.56 154 ASN A N 1
ATOM 1228 C CA . ASN A 1 154 ? -23.021 16.913 -3.903 1.00 96.56 154 ASN A CA 1
ATOM 1229 C C . ASN A 1 154 ? -22.787 17.565 -2.532 1.00 96.56 154 ASN A C 1
ATOM 1231 O O . ASN A 1 154 ? -23.265 17.038 -1.532 1.00 96.56 154 ASN A O 1
ATOM 1235 N N . GLY A 1 155 ? -22.060 18.687 -2.465 1.00 96.25 155 GLY A N 1
ATOM 1236 C CA . GLY A 1 155 ? -21.737 19.347 -1.198 1.00 96.25 155 GLY A CA 1
ATOM 1237 C C . GLY A 1 155 ? -20.875 18.485 -0.269 1.00 96.25 155 GLY A C 1
ATOM 1238 O O . GLY A 1 155 ? -20.997 18.594 0.947 1.00 96.25 155 GLY A O 1
ATOM 1239 N N . ILE A 1 156 ? -20.030 17.616 -0.832 1.00 96.69 156 ILE A N 1
ATOM 1240 C CA . ILE A 1 156 ? -19.087 16.765 -0.091 1.00 96.69 156 ILE A CA 1
ATOM 1241 C C . ILE A 1 156 ? -17.658 17.180 -0.421 1.00 96.69 156 ILE A C 1
ATOM 1243 O O . ILE A 1 156 ? -17.374 17.609 -1.536 1.00 96.69 156 ILE A O 1
ATOM 1247 N N . LYS A 1 157 ? -16.727 17.035 0.521 1.00 97.06 157 LYS A N 1
ATOM 1248 C CA . LYS A 1 157 ? -15.330 17.419 0.294 1.00 97.06 157 LYS A CA 1
ATOM 1249 C C . LYS A 1 157 ? -14.556 16.307 -0.416 1.00 97.06 157 LYS A C 1
ATOM 1251 O O . LYS A 1 157 ? -14.540 15.166 0.035 1.00 97.06 157 LYS A O 1
ATOM 1256 N N . PHE A 1 158 ? -13.826 16.651 -1.472 1.00 98.12 158 PHE A N 1
ATOM 1257 C CA . PHE A 1 158 ? -12.816 15.763 -2.044 1.00 98.12 158 PHE A CA 1
ATOM 1258 C C . PHE A 1 158 ? -11.464 15.964 -1.347 1.00 98.12 158 PHE A C 1
ATOM 1260 O O . PHE A 1 158 ? -10.862 17.042 -1.429 1.00 98.12 158 PHE A O 1
ATOM 1267 N N . ASN A 1 159 ? -10.970 14.934 -0.663 1.00 97.62 159 ASN A N 1
ATOM 1268 C CA . ASN A 1 159 ? -9.695 14.991 0.053 1.00 97.62 159 ASN A CA 1
ATOM 1269 C C . ASN A 1 159 ? -8.508 14.813 -0.895 1.00 97.62 159 ASN A C 1
ATOM 1271 O O . ASN A 1 159 ? -7.533 15.559 -0.799 1.00 97.62 159 ASN A O 1
ATOM 1275 N N . GLY A 1 160 ? -8.615 13.885 -1.845 1.00 98.12 160 GLY A N 1
ATOM 1276 C CA . GLY A 1 160 ? -7.562 13.605 -2.811 1.00 98.12 160 GLY A CA 1
ATOM 1277 C C . GLY A 1 160 ? -7.508 12.145 -3.245 1.00 98.12 160 GLY A C 1
ATOM 1278 O O . GLY A 1 160 ? -8.479 11.400 -3.121 1.00 98.12 160 GLY A O 1
ATOM 1279 N N . ILE A 1 161 ? -6.353 11.763 -3.776 1.00 98.06 161 ILE A N 1
ATOM 1280 C CA . ILE A 1 161 ? -6.077 10.465 -4.380 1.00 98.06 161 ILE A CA 1
ATOM 1281 C C . ILE A 1 161 ? -4.805 9.893 -3.750 1.00 98.06 161 ILE A C 1
ATOM 1283 O O . ILE A 1 161 ? -3.777 10.573 -3.701 1.00 98.06 161 ILE A O 1
ATOM 1287 N N . ASP A 1 162 ? -4.868 8.651 -3.290 1.00 96.06 162 ASP A N 1
ATOM 1288 C CA . ASP A 1 162 ? -3.704 7.827 -3.001 1.00 96.06 162 ASP A CA 1
ATOM 1289 C C . ASP A 1 162 ? -3.167 7.247 -4.313 1.00 96.06 162 ASP A C 1
ATOM 1291 O O . ASP A 1 162 ? -3.852 6.504 -5.018 1.00 96.06 162 ASP A O 1
ATOM 1295 N N . PHE A 1 163 ? -1.940 7.637 -4.652 1.00 95.38 163 PHE A N 1
ATOM 1296 C CA . PHE A 1 163 ? -1.245 7.248 -5.877 1.00 95.38 163 PHE A CA 1
ATOM 1297 C C . PHE A 1 163 ? -0.360 6.010 -5.702 1.00 95.38 163 PHE A C 1
ATOM 1299 O O . PHE A 1 163 ? 0.517 5.762 -6.530 1.00 95.38 163 PHE A O 1
ATOM 1306 N N . SER A 1 164 ? -0.553 5.235 -4.636 1.00 94.12 164 SER A N 1
ATOM 1307 C CA . SER A 1 164 ? 0.072 3.919 -4.537 1.00 94.12 164 SER A CA 1
ATOM 1308 C C . SER A 1 164 ? -0.517 3.024 -5.629 1.00 94.12 164 SER A C 1
ATOM 1310 O O . SER A 1 164 ? -1.733 2.842 -5.633 1.00 94.12 164 SER A O 1
ATOM 1312 N N . PRO A 1 165 ? 0.277 2.513 -6.591 1.00 94.56 165 PRO A N 1
ATOM 1313 C CA . PRO A 1 165 ? -0.259 1.702 -7.676 1.00 94.56 165 PRO A CA 1
ATOM 1314 C C . PRO A 1 165 ? -0.614 0.317 -7.135 1.00 94.56 165 PRO A C 1
ATOM 1316 O O . PRO A 1 165 ? 0.231 -0.578 -7.122 1.00 94.56 165 PRO A O 1
ATOM 1319 N N . ALA A 1 166 ? -1.846 0.165 -6.646 1.00 94.69 166 ALA A N 1
ATOM 1320 C CA . ALA A 1 166 ? -2.286 -1.081 -6.040 1.00 94.69 166 ALA A CA 1
ATOM 1321 C C . ALA A 1 166 ? -2.332 -2.201 -7.101 1.00 94.69 166 ALA A C 1
ATOM 1323 O O . ALA A 1 166 ? -2.759 -1.942 -8.240 1.00 94.69 166 ALA A O 1
ATOM 1324 N N . PRO A 1 167 ? -1.848 -3.409 -6.762 1.00 95.81 167 PRO A N 1
ATOM 1325 C CA . PRO A 1 167 ? -1.856 -4.554 -7.657 1.00 95.81 167 PRO A CA 1
ATOM 1326 C C . PRO A 1 167 ? -3.221 -5.250 -7.678 1.00 95.81 167 PRO A C 1
ATOM 1328 O O . PRO A 1 167 ? -4.105 -4.970 -6.874 1.00 95.81 167 PRO A O 1
ATOM 1331 N N . TYR A 1 168 ? -3.363 -6.195 -8.602 1.00 95.50 168 TYR A N 1
ATOM 1332 C CA . TYR A 1 168 ? -4.432 -7.191 -8.602 1.00 95.5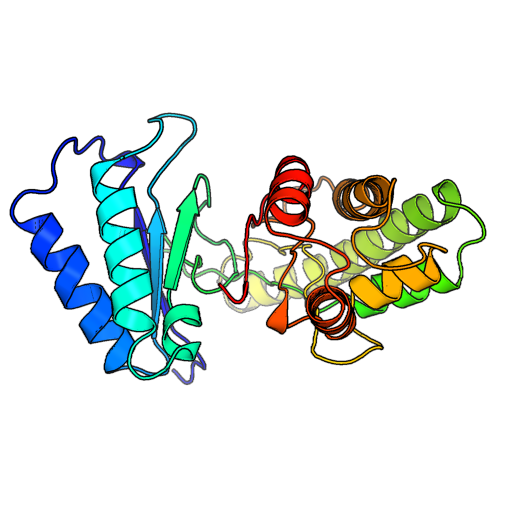0 168 TYR A CA 1
ATOM 1333 C C . TYR A 1 168 ? -3.814 -8.571 -8.896 1.00 95.50 168 TYR A C 1
ATOM 1335 O O . TYR A 1 168 ? -2.777 -8.598 -9.571 1.00 95.50 168 TYR A O 1
ATOM 1343 N N . PRO A 1 169 ? -4.415 -9.709 -8.476 1.00 95.38 169 PRO A N 1
ATOM 1344 C CA . PRO A 1 169 ? -3.812 -11.052 -8.562 1.00 95.38 169 PRO A CA 1
ATOM 1345 C C . PRO A 1 169 ? -3.741 -11.640 -9.987 1.00 95.38 169 PRO A C 1
ATOM 1347 O O . PRO A 1 169 ? -4.179 -12.757 -10.258 1.00 95.38 169 PRO A O 1
ATOM 1350 N N . THR A 1 170 ? -3.190 -10.875 -10.921 1.00 97.56 170 THR A N 1
ATOM 1351 C CA . THR A 1 170 ? -2.999 -11.185 -12.339 1.00 97.56 170 THR A CA 1
ATOM 1352 C C . THR A 1 170 ? -1.655 -10.627 -12.786 1.00 97.56 170 THR A C 1
ATOM 1354 O O . THR A 1 170 ? -1.223 -9.582 -12.294 1.00 97.56 170 THR A O 1
ATOM 1357 N N . THR A 1 171 ? -1.016 -11.271 -13.754 1.00 97.25 171 THR A N 1
ATOM 1358 C CA . THR A 1 171 ? 0.274 -10.841 -14.312 1.00 97.25 171 THR A CA 1
ATOM 1359 C C . THR A 1 171 ? 0.230 -9.423 -14.884 1.00 97.25 171 THR A C 1
ATOM 1361 O O . THR A 1 171 ? 1.154 -8.638 -14.701 1.00 97.25 171 THR A O 1
ATOM 1364 N N . GLU A 1 172 ? -0.874 -9.028 -15.514 1.00 97.69 172 GLU A N 1
ATOM 1365 C CA . GLU A 1 172 ? -1.009 -7.720 -16.169 1.00 97.69 172 GLU A CA 1
ATOM 1366 C C . GLU A 1 172 ? -1.104 -6.557 -15.170 1.00 97.69 172 GLU A C 1
ATOM 1368 O O . GLU A 1 172 ? -0.864 -5.409 -15.539 1.00 97.69 172 GLU A O 1
ATOM 1373 N N . LYS A 1 173 ? -1.456 -6.852 -13.914 1.00 97.56 173 LYS A N 1
ATOM 1374 C CA . LYS A 1 173 ? -1.645 -5.890 -12.816 1.00 97.56 173 LYS A CA 1
ATOM 1375 C C . LYS A 1 173 ? -0.707 -6.185 -11.645 1.00 97.56 173 LYS A C 1
ATOM 1377 O O . LYS A 1 173 ? -1.059 -5.977 -10.487 1.00 97.56 173 LYS A O 1
ATOM 1382 N N . SER A 1 174 ? 0.487 -6.675 -11.955 1.00 97.81 174 SER A N 1
ATOM 1383 C CA . SER A 1 174 ? 1.511 -7.016 -10.976 1.00 97.81 174 SER A CA 1
ATOM 1384 C C . SER A 1 174 ? 2.688 -6.043 -11.067 1.00 97.81 174 SER A C 1
ATOM 1386 O O . SER A 1 174 ? 3.320 -5.888 -12.115 1.00 97.81 174 SER A O 1
ATOM 1388 N N . ILE A 1 175 ? 3.031 -5.408 -9.947 1.00 96.50 175 ILE A N 1
ATOM 1389 C CA . ILE A 1 175 ? 4.270 -4.641 -9.802 1.00 96.50 175 ILE A CA 1
ATOM 1390 C C . ILE A 1 175 ? 5.483 -5.569 -9.911 1.00 96.50 175 ILE A C 1
ATOM 1392 O O . ILE A 1 175 ? 6.494 -5.172 -10.490 1.00 96.50 175 ILE A O 1
ATOM 1396 N N . GLY A 1 176 ? 5.380 -6.817 -9.442 1.00 96.81 176 GLY A N 1
ATOM 1397 C CA . GLY A 1 176 ? 6.409 -7.830 -9.689 1.00 96.81 176 GLY A CA 1
ATOM 1398 C C . GLY A 1 176 ? 6.664 -8.051 -11.188 1.00 96.81 176 GLY A C 1
ATOM 1399 O O . GLY A 1 176 ? 7.811 -7.981 -11.623 1.00 96.81 176 GLY A O 1
ATOM 1400 N N . THR A 1 177 ? 5.606 -8.193 -11.998 1.00 97.88 177 THR A N 1
ATOM 1401 C CA . THR A 1 177 ? 5.726 -8.273 -13.468 1.00 97.88 177 THR A CA 1
ATOM 1402 C C . THR A 1 177 ? 6.343 -6.997 -14.037 1.00 97.88 177 THR A C 1
ATOM 1404 O O . THR A 1 177 ? 7.192 -7.062 -14.923 1.00 97.88 177 THR A O 1
ATOM 1407 N N . ALA A 1 178 ? 5.981 -5.817 -13.522 1.00 97.38 178 ALA A N 1
ATOM 1408 C CA . ALA A 1 178 ? 6.602 -4.573 -13.969 1.00 97.38 178 ALA A CA 1
ATOM 1409 C C . ALA A 1 178 ? 8.130 -4.601 -13.767 1.00 97.38 178 ALA A C 1
ATOM 1411 O O . ALA A 1 178 ? 8.873 -4.173 -14.650 1.00 97.38 178 ALA A O 1
ATOM 1412 N N . PHE A 1 179 ? 8.620 -5.140 -12.647 1.00 96.88 179 PHE A N 1
ATOM 1413 C CA . PHE A 1 179 ? 10.060 -5.252 -12.385 1.00 96.88 179 PHE A CA 1
ATOM 1414 C C . PHE A 1 179 ? 10.753 -6.168 -13.397 1.00 96.88 179 PHE A C 1
ATOM 1416 O O . PHE A 1 179 ? 11.808 -5.803 -13.917 1.00 96.88 179 PHE A O 1
ATOM 1423 N N . GLU A 1 180 ? 10.144 -7.301 -13.740 1.00 96.88 180 GLU A N 1
ATOM 1424 C CA . GLU A 1 180 ? 10.654 -8.185 -14.796 1.00 96.88 180 GLU A CA 1
ATOM 1425 C C . GLU A 1 180 ? 10.705 -7.468 -16.153 1.00 96.88 180 GLU A C 1
ATOM 1427 O O . GLU A 1 180 ? 11.709 -7.529 -16.864 1.00 96.88 180 GLU A O 1
ATOM 1432 N N . LYS A 1 181 ? 9.670 -6.682 -16.484 1.00 97.31 181 LYS A N 1
ATOM 1433 C CA . LYS A 1 181 ? 9.640 -5.835 -17.691 1.00 97.31 181 LYS A CA 1
ATOM 1434 C C . LYS A 1 181 ? 10.695 -4.729 -17.687 1.00 97.31 181 LYS A C 1
ATOM 1436 O O . LYS A 1 181 ? 11.106 -4.277 -18.751 1.00 97.31 181 LYS A O 1
ATOM 1441 N N . LEU A 1 182 ? 11.172 -4.332 -16.510 1.00 95.50 182 LEU A N 1
ATOM 1442 C CA . LEU A 1 182 ? 12.288 -3.406 -16.330 1.00 95.50 182 LEU A CA 1
ATOM 1443 C C . LEU A 1 182 ? 13.663 -4.118 -16.364 1.00 95.50 182 LEU A C 1
ATOM 1445 O O . LEU A 1 182 ? 14.684 -3.496 -16.077 1.00 95.50 182 LEU A O 1
ATOM 1449 N N . ASN A 1 183 ? 13.707 -5.393 -16.770 1.00 95.31 183 ASN A N 1
ATOM 1450 C CA . ASN A 1 183 ? 14.885 -6.266 -16.861 1.00 95.31 183 ASN A CA 1
ATOM 1451 C C . ASN A 1 183 ? 15.490 -6.709 -15.516 1.00 95.31 183 ASN A C 1
ATOM 1453 O O . ASN A 1 183 ? 16.674 -7.051 -15.464 1.00 95.31 183 ASN A O 1
ATOM 1457 N N . PHE A 1 184 ? 14.713 -6.728 -14.431 1.00 96.25 184 PHE A N 1
ATOM 1458 C CA . PHE A 1 184 ? 15.107 -7.484 -13.238 1.00 96.25 184 PHE A CA 1
ATOM 1459 C C . PHE A 1 184 ? 14.795 -8.969 -13.430 1.00 96.25 184 PHE A C 1
ATOM 1461 O O . PHE A 1 184 ? 13.793 -9.315 -14.043 1.00 96.25 184 PHE A O 1
ATOM 1468 N N . GLU A 1 185 ? 15.644 -9.848 -12.897 1.00 95.25 185 GLU A N 1
ATOM 1469 C CA . GLU A 1 185 ? 15.427 -11.300 -12.986 1.00 95.25 185 GLU A CA 1
ATOM 1470 C C . GLU A 1 185 ? 14.186 -11.739 -12.196 1.00 95.25 185 GLU A C 1
ATOM 1472 O O . GLU A 1 185 ? 13.451 -12.614 -12.635 1.00 95.25 185 GLU A O 1
ATOM 1477 N N . TYR A 1 186 ? 13.947 -11.097 -11.051 1.00 95.00 186 TYR A N 1
ATOM 1478 C CA . TYR A 1 186 ? 12.791 -11.311 -10.188 1.00 95.00 186 TYR A CA 1
ATOM 1479 C C . TYR A 1 186 ? 12.603 -10.115 -9.242 1.00 95.00 186 TYR A C 1
ATOM 1481 O O . TYR A 1 186 ? 13.529 -9.332 -8.983 1.00 95.00 186 TYR A O 1
ATOM 1489 N N . PHE A 1 187 ? 11.407 -9.979 -8.664 1.00 93.81 187 PHE A N 1
ATOM 1490 C CA . PHE A 1 187 ? 11.180 -9.033 -7.569 1.00 93.81 187 PHE A CA 1
ATOM 1491 C C . PHE A 1 187 ? 12.006 -9.438 -6.343 1.00 93.81 187 PHE A C 1
ATOM 1493 O O . PHE A 1 187 ? 11.838 -10.547 -5.837 1.00 93.81 187 PHE A O 1
ATOM 1500 N N . GLY A 1 188 ? 12.879 -8.548 -5.862 1.00 93.69 188 GLY A N 1
ATOM 1501 C CA . GLY A 1 188 ? 13.833 -8.852 -4.789 1.00 93.69 188 GLY A CA 1
ATOM 1502 C C . GLY A 1 188 ? 15.292 -8.947 -5.238 1.00 93.69 188 GLY A C 1
ATOM 1503 O O . GLY A 1 188 ? 16.188 -8.917 -4.396 1.00 93.69 188 GLY A O 1
ATOM 1504 N N . ALA A 1 189 ? 15.550 -9.022 -6.550 1.00 96.25 189 ALA A N 1
ATOM 1505 C CA . ALA A 1 189 ? 16.896 -9.191 -7.097 1.00 96.25 189 ALA A CA 1
ATOM 1506 C C . ALA A 1 189 ? 17.843 -8.034 -6.711 1.00 96.25 189 ALA A C 1
ATOM 1508 O O . ALA A 1 189 ? 17.379 -6.913 -6.468 1.00 96.25 189 ALA A O 1
ATOM 1509 N N . PRO A 1 190 ? 19.173 -8.239 -6.680 1.00 95.00 190 PRO A N 1
ATOM 1510 C CA . PRO A 1 190 ? 20.122 -7.166 -6.389 1.00 95.00 190 PRO A CA 1
ATOM 1511 C C . PRO A 1 190 ? 19.868 -5.907 -7.235 1.00 95.00 190 PRO A C 1
ATOM 1513 O O . PRO A 1 190 ? 19.739 -5.967 -8.454 1.00 95.00 190 PRO A O 1
ATOM 1516 N N . GLY A 1 191 ? 19.778 -4.748 -6.579 1.00 92.81 191 GLY A N 1
ATOM 1517 C CA . GLY A 1 191 ? 19.542 -3.456 -7.238 1.00 92.81 191 GLY A CA 1
ATOM 1518 C C . GLY A 1 191 ? 18.075 -3.093 -7.506 1.00 92.81 191 GLY A C 1
ATOM 1519 O O . GLY A 1 191 ? 17.799 -1.923 -7.759 1.00 92.81 191 GLY A O 1
ATOM 1520 N N . SER A 1 192 ? 17.122 -4.017 -7.359 1.00 93.81 192 SER A N 1
ATOM 1521 C CA . SER A 1 192 ? 15.681 -3.776 -7.601 1.00 93.81 192 SER A CA 1
ATOM 1522 C C . SER A 1 192 ? 15.041 -2.687 -6.724 1.00 93.81 192 SER A C 1
ATOM 1524 O O . SER A 1 192 ? 14.004 -2.135 -7.091 1.00 93.81 192 SER A O 1
ATOM 1526 N N . LEU A 1 193 ? 15.701 -2.268 -5.635 1.00 94.31 193 LEU A N 1
ATOM 1527 C CA . LEU A 1 193 ? 15.335 -1.062 -4.876 1.00 94.31 193 LEU A CA 1
ATOM 1528 C C . LEU A 1 193 ? 15.182 0.176 -5.782 1.00 94.31 193 LEU A C 1
ATOM 1530 O O . LEU A 1 193 ? 14.369 1.055 -5.494 1.00 94.31 193 LEU A O 1
ATOM 1534 N N . ILE A 1 194 ? 15.929 0.249 -6.891 1.00 94.00 194 ILE A N 1
ATOM 1535 C CA . ILE A 1 194 ? 15.803 1.347 -7.855 1.00 94.00 194 ILE A CA 1
ATOM 1536 C C . ILE A 1 194 ? 14.404 1.404 -8.481 1.00 94.00 194 ILE A C 1
ATOM 1538 O O . ILE A 1 194 ? 13.872 2.498 -8.639 1.00 94.00 194 ILE A O 1
ATOM 1542 N N . GLY A 1 195 ? 13.770 0.257 -8.756 1.00 94.38 195 GLY A N 1
ATOM 1543 C CA . GLY A 1 195 ? 12.406 0.191 -9.284 1.00 94.38 195 GLY A CA 1
ATOM 1544 C C . GLY A 1 195 ? 11.391 0.752 -8.287 1.00 94.38 195 GLY A C 1
ATOM 1545 O O . GLY A 1 195 ? 10.574 1.602 -8.643 1.00 94.38 195 GLY A O 1
ATOM 1546 N N . VAL A 1 196 ? 11.522 0.376 -7.008 1.00 94.69 196 VAL A N 1
ATOM 1547 C CA . VAL A 1 196 ? 10.710 0.919 -5.902 1.00 94.69 196 VAL A CA 1
ATOM 1548 C C . VAL A 1 196 ? 10.851 2.441 -5.827 1.00 94.69 196 VAL A C 1
ATOM 1550 O O . VAL A 1 196 ? 9.857 3.171 -5.788 1.00 94.69 196 VAL A O 1
ATOM 1553 N N . ALA A 1 197 ? 12.092 2.935 -5.853 1.00 95.06 197 ALA A N 1
ATOM 1554 C CA . ALA A 1 197 ? 12.380 4.363 -5.804 1.00 95.06 197 ALA A CA 1
ATOM 1555 C C . ALA A 1 197 ? 11.844 5.107 -7.038 1.00 95.06 197 ALA A C 1
ATOM 1557 O O . ALA A 1 197 ? 11.308 6.204 -6.899 1.00 95.06 197 ALA A O 1
ATOM 1558 N N . MET A 1 198 ? 11.949 4.527 -8.236 1.00 95.31 198 MET A N 1
ATOM 1559 C CA . MET A 1 198 ? 11.437 5.117 -9.476 1.00 95.31 198 MET A CA 1
ATOM 1560 C C . MET A 1 198 ? 9.920 5.290 -9.448 1.00 95.31 198 MET A C 1
ATOM 1562 O O . MET A 1 198 ? 9.440 6.360 -9.827 1.00 95.31 198 MET A O 1
ATOM 1566 N N . ILE A 1 199 ? 9.183 4.278 -8.974 1.00 95.75 199 ILE A N 1
ATOM 1567 C CA . ILE A 1 199 ? 7.724 4.345 -8.819 1.00 95.75 199 ILE A CA 1
ATOM 1568 C C . ILE A 1 199 ? 7.366 5.430 -7.804 1.00 95.75 199 ILE A C 1
ATOM 1570 O O . ILE A 1 199 ? 6.626 6.357 -8.131 1.00 95.75 199 ILE A O 1
ATOM 1574 N N . LYS A 1 200 ? 7.950 5.381 -6.597 1.00 95.44 200 LYS A N 1
ATOM 1575 C CA . LYS A 1 200 ? 7.672 6.370 -5.544 1.00 95.44 200 LYS A CA 1
ATOM 1576 C C . LYS A 1 200 ? 7.979 7.799 -5.996 1.00 95.44 200 LYS A C 1
ATOM 1578 O O . LYS A 1 200 ? 7.197 8.705 -5.726 1.00 95.44 200 LYS A O 1
ATOM 1583 N N . ASN A 1 201 ? 9.105 8.013 -6.674 1.00 95.69 201 ASN A N 1
ATOM 1584 C CA . ASN A 1 201 ? 9.530 9.346 -7.096 1.00 95.69 201 ASN A CA 1
ATOM 1585 C C . ASN A 1 201 ? 8.750 9.879 -8.304 1.00 95.69 201 ASN A C 1
ATOM 1587 O O . ASN A 1 201 ? 8.802 11.080 -8.557 1.00 95.69 201 ASN A O 1
ATOM 1591 N N . ALA A 1 202 ? 8.061 9.018 -9.059 1.00 96.94 202 ALA A N 1
ATOM 1592 C CA . ALA A 1 202 ? 7.216 9.439 -10.174 1.00 96.94 202 ALA A CA 1
ATOM 1593 C C . ALA A 1 202 ? 5.859 9.996 -9.710 1.00 96.94 202 ALA A C 1
ATOM 1595 O O . ALA A 1 202 ? 5.189 10.696 -10.469 1.00 96.94 202 ALA A O 1
ATOM 1596 N N . ILE A 1 203 ? 5.452 9.699 -8.472 1.00 96.50 203 ILE A N 1
ATOM 1597 C CA . ILE A 1 203 ? 4.175 10.147 -7.914 1.00 96.50 203 ILE A CA 1
ATOM 1598 C C . ILE A 1 203 ? 4.130 11.687 -7.831 1.00 96.50 203 ILE A C 1
ATOM 1600 O O . ILE A 1 203 ? 5.084 12.302 -7.335 1.00 96.50 203 ILE A O 1
ATOM 1604 N N . PRO A 1 204 ? 3.040 12.340 -8.292 1.00 96.94 204 PRO A N 1
ATOM 1605 C CA . PRO A 1 204 ? 2.950 13.794 -8.320 1.00 96.94 204 PRO A CA 1
ATOM 1606 C C . PRO A 1 204 ? 3.100 14.422 -6.930 1.00 96.94 204 PRO A C 1
ATOM 1608 O O . PRO A 1 204 ? 2.453 14.030 -5.964 1.00 96.94 204 PRO A O 1
ATOM 1611 N N . LYS A 1 205 ? 3.906 15.481 -6.825 1.00 95.62 205 LYS A N 1
ATOM 1612 C CA . LYS A 1 205 ? 4.032 16.280 -5.595 1.00 95.62 205 LYS A CA 1
ATOM 1613 C C . LYS A 1 205 ? 3.019 17.424 -5.610 1.00 95.62 205 LYS A C 1
ATOM 1615 O O . LYS A 1 205 ? 3.379 18.580 -5.822 1.00 95.62 205 LYS A O 1
ATOM 1620 N N . ARG A 1 206 ? 1.732 17.092 -5.466 1.00 96.31 206 ARG A N 1
ATOM 1621 C CA . ARG A 1 206 ? 0.608 18.040 -5.582 1.00 96.31 206 ARG A CA 1
ATOM 1622 C C . ARG A 1 206 ? -0.341 17.933 -4.390 1.00 96.31 206 ARG A C 1
ATOM 1624 O O . ARG A 1 206 ? -0.375 16.925 -3.699 1.00 96.31 206 ARG A O 1
ATOM 1631 N N . LYS A 1 207 ? -1.133 18.984 -4.160 1.00 94.69 207 LYS A N 1
ATOM 1632 C CA . LYS A 1 207 ? -1.968 19.147 -2.955 1.00 94.69 207 LYS A CA 1
ATOM 1633 C C . LYS A 1 207 ? -2.984 18.018 -2.723 1.00 94.69 207 LYS A C 1
ATOM 1635 O O . LYS A 1 207 ? -3.306 17.751 -1.574 1.00 94.69 207 LYS A O 1
ATOM 1640 N N . LYS A 1 208 ? -3.514 17.401 -3.785 1.00 97.00 208 LYS A N 1
ATOM 1641 C CA . LYS A 1 208 ? -4.530 16.334 -3.693 1.00 97.00 208 LYS A CA 1
ATOM 1642 C C . LYS A 1 208 ? -3.930 14.930 -3.804 1.00 97.00 208 LYS A C 1
ATOM 1644 O O . LYS A 1 208 ? -4.668 13.987 -4.049 1.00 97.00 208 LYS A O 1
ATOM 1649 N N . VAL A 1 209 ? -2.614 14.787 -3.649 1.00 97.06 209 VAL A N 1
ATOM 1650 C CA . VAL A 1 209 ? -1.976 13.481 -3.457 1.00 97.06 209 VAL A CA 1
ATOM 1651 C C . VAL A 1 209 ? -1.935 13.205 -1.956 1.00 97.06 209 VAL A C 1
ATOM 1653 O O . VAL A 1 209 ? -1.312 13.963 -1.213 1.00 97.06 209 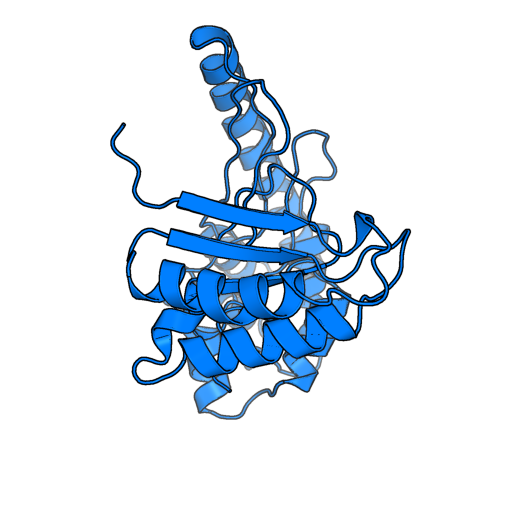VAL A O 1
ATOM 1656 N N . ILE A 1 210 ? -2.657 12.174 -1.515 1.00 95.38 210 ILE A N 1
ATOM 1657 C CA . ILE A 1 210 ? -2.894 11.847 -0.097 1.00 95.38 210 ILE A CA 1
ATOM 1658 C C . ILE A 1 210 ? -2.548 10.382 0.203 1.00 95.38 210 ILE A C 1
ATOM 1660 O O . ILE A 1 210 ? -2.068 9.662 -0.669 1.00 95.38 210 ILE A O 1
ATOM 1664 N N . GLY A 1 211 ? -2.799 9.933 1.432 1.00 92.69 211 GLY A N 1
ATOM 1665 C CA . GLY A 1 211 ? -2.573 8.548 1.836 1.00 92.69 211 GLY A CA 1
ATOM 1666 C C . GLY A 1 211 ? -1.096 8.161 1.821 1.00 92.69 211 GLY A C 1
ATOM 1667 O O . GLY A 1 211 ? -0.223 8.989 2.097 1.00 92.69 211 GLY A O 1
ATOM 1668 N N . PHE A 1 212 ? -0.809 6.904 1.498 1.00 91.56 212 PHE A N 1
ATOM 1669 C CA . PHE A 1 212 ? 0.561 6.401 1.431 1.00 91.56 212 PHE A CA 1
ATOM 1670 C C . PHE A 1 212 ? 1.300 6.955 0.213 1.00 91.56 212 PHE A C 1
ATOM 1672 O O . PHE A 1 212 ? 2.475 7.345 0.311 1.00 91.56 212 PHE A O 1
ATOM 1679 N N . SER A 1 213 ? 0.598 7.005 -0.927 1.00 93.12 213 SER A N 1
ATOM 1680 C CA . SER A 1 213 ? 1.090 7.483 -2.217 1.00 93.12 213 SER A CA 1
ATOM 1681 C C . SER A 1 213 ? 2.523 7.029 -2.483 1.00 93.12 213 SER A C 1
ATOM 1683 O O . SER A 1 213 ? 3.432 7.851 -2.629 1.00 93.12 213 SER A O 1
ATOM 1685 N N . GLY A 1 214 ? 2.761 5.718 -2.462 1.00 89.56 214 GLY A N 1
ATOM 1686 C CA . GLY A 1 214 ? 4.082 5.108 -2.584 1.00 89.56 214 GLY A CA 1
ATOM 1687 C C . GLY A 1 214 ? 4.047 3.697 -3.155 1.00 89.56 214 GLY A C 1
ATOM 1688 O O . GLY A 1 214 ? 3.054 3.265 -3.714 1.00 89.56 214 GLY A O 1
ATOM 1689 N N . PHE A 1 215 ? 5.159 2.973 -3.048 1.00 85.88 215 PHE A N 1
ATOM 1690 C CA . PHE A 1 215 ? 5.157 1.546 -3.360 1.00 85.88 215 PHE A CA 1
ATOM 1691 C C . PHE A 1 215 ? 4.480 0.757 -2.231 1.00 85.88 215 PHE A C 1
ATOM 1693 O O . PHE A 1 215 ? 4.698 1.038 -1.054 1.00 85.88 215 PHE A O 1
ATOM 1700 N N . MET A 1 216 ? 3.681 -0.232 -2.600 1.00 82.38 216 MET A N 1
ATOM 1701 C CA . MET A 1 216 ? 2.895 -1.048 -1.687 1.00 82.38 216 MET A CA 1
ATOM 1702 C C . MET A 1 216 ? 3.199 -2.520 -1.999 1.00 82.38 216 MET A C 1
ATOM 1704 O O . MET A 1 216 ? 2.789 -3.010 -3.051 1.00 82.38 216 MET A O 1
ATOM 1708 N N . PRO A 1 217 ? 3.991 -3.208 -1.156 1.00 81.12 217 PRO A N 1
ATOM 1709 C CA . PRO A 1 217 ? 4.374 -4.594 -1.386 1.00 81.12 217 PRO A CA 1
ATOM 1710 C C . PRO A 1 217 ? 3.280 -5.547 -0.893 1.00 81.12 217 PRO A C 1
ATOM 1712 O O . PRO A 1 217 ? 3.523 -6.324 0.025 1.00 81.12 217 PRO A O 1
ATOM 1715 N N . SER A 1 218 ? 2.080 -5.478 -1.467 1.00 91.38 218 SER A N 1
ATOM 1716 C CA . SER A 1 218 ? 0.955 -6.342 -1.083 1.00 91.38 218 SER A CA 1
ATOM 1717 C C . SER A 1 218 ? 1.175 -7.745 -1.611 1.00 91.38 218 SER A C 1
ATOM 1719 O O . SER A 1 218 ? 0.709 -8.110 -2.688 1.00 91.38 218 SER A O 1
ATOM 1721 N N . VAL A 1 219 ? 1.965 -8.514 -0.861 1.00 94.88 219 VAL A N 1
ATOM 1722 C CA . VAL A 1 219 ? 2.602 -9.741 -1.348 1.00 94.88 219 VAL A CA 1
ATOM 1723 C C . VAL A 1 219 ? 1.582 -10.725 -1.905 1.00 94.88 219 VAL A C 1
ATOM 1725 O O . VAL A 1 219 ? 1.785 -11.223 -3.003 1.00 94.88 219 VAL A O 1
ATOM 1728 N N . LEU A 1 220 ? 0.495 -10.998 -1.178 1.00 94.31 220 LEU A N 1
ATOM 1729 C CA . LEU A 1 220 ? -0.533 -11.950 -1.618 1.00 94.31 220 LEU A CA 1
ATOM 1730 C C . LEU A 1 220 ? -1.519 -11.385 -2.653 1.00 94.31 220 LEU A C 1
ATOM 1732 O O . LEU A 1 220 ? -2.257 -12.159 -3.259 1.00 94.31 220 LEU A O 1
ATOM 1736 N N . GLU A 1 221 ? -1.548 -10.069 -2.862 1.00 95.06 221 GLU A N 1
ATOM 1737 C CA . GLU A 1 221 ? -2.422 -9.422 -3.853 1.00 95.06 221 GLU A CA 1
ATOM 1738 C C . GLU A 1 221 ? -1.721 -9.231 -5.205 1.00 95.06 221 GLU A C 1
ATOM 1740 O O . GLU A 1 221 ? -2.374 -9.054 -6.232 1.00 95.06 221 GLU A O 1
ATOM 1745 N N . ASP A 1 222 ? -0.391 -9.309 -5.225 1.00 97.12 222 ASP A N 1
ATOM 1746 C CA . ASP A 1 222 ? 0.434 -9.202 -6.419 1.00 97.12 222 ASP A CA 1
ATOM 1747 C C . ASP A 1 222 ? 0.922 -10.585 -6.871 1.00 97.12 222 ASP A C 1
ATOM 1749 O O . ASP A 1 222 ? 1.734 -11.230 -6.208 1.00 97.12 222 ASP A O 1
ATOM 1753 N N . TYR A 1 223 ? 0.450 -11.027 -8.040 1.00 97.19 223 TYR A N 1
ATOM 1754 C CA . TYR A 1 223 ? 0.720 -12.372 -8.556 1.00 97.19 223 TYR A CA 1
ATOM 1755 C C . TYR A 1 223 ? 2.219 -12.712 -8.634 1.00 97.19 223 TYR A C 1
ATOM 1757 O O . TYR A 1 223 ? 2.652 -13.752 -8.133 1.00 97.19 223 TYR A O 1
ATOM 1765 N N . THR A 1 224 ? 3.031 -11.851 -9.251 1.00 97.56 224 THR A N 1
ATOM 1766 C CA . THR A 1 224 ? 4.458 -12.139 -9.463 1.00 97.56 224 THR A CA 1
ATOM 1767 C C . THR A 1 224 ? 5.270 -11.961 -8.188 1.00 97.56 224 THR A C 1
ATOM 1769 O O . THR A 1 224 ? 6.219 -12.713 -7.971 1.00 97.56 224 THR A O 1
ATOM 1772 N N . ILE A 1 225 ? 4.902 -11.022 -7.307 1.00 97.06 225 ILE A N 1
ATOM 1773 C CA . ILE A 1 225 ? 5.546 -10.917 -5.988 1.00 97.06 225 ILE A CA 1
ATOM 1774 C C . ILE A 1 225 ? 5.256 -12.179 -5.161 1.00 97.06 225 ILE A C 1
ATOM 1776 O O . ILE A 1 225 ? 6.190 -12.744 -4.589 1.00 97.06 225 ILE A O 1
ATOM 1780 N N . ALA A 1 226 ? 4.012 -12.670 -5.145 1.00 96.69 226 ALA A N 1
ATOM 1781 C CA . ALA A 1 226 ? 3.655 -13.926 -4.483 1.00 96.69 226 ALA A CA 1
ATOM 1782 C C . ALA A 1 226 ? 4.437 -15.120 -5.056 1.00 96.69 226 ALA A C 1
ATOM 1784 O O . ALA A 1 226 ? 4.989 -15.919 -4.294 1.00 96.69 226 ALA A O 1
ATOM 1785 N N . ASN A 1 227 ? 4.534 -15.224 -6.388 1.00 95.88 227 ASN A N 1
ATOM 1786 C CA . ASN A 1 227 ? 5.308 -16.280 -7.045 1.00 95.88 227 ASN A CA 1
ATOM 1787 C C . ASN A 1 227 ? 6.794 -16.212 -6.657 1.00 95.88 227 ASN A C 1
ATOM 1789 O O . ASN A 1 227 ? 7.361 -17.211 -6.220 1.00 95.88 227 ASN A O 1
ATOM 1793 N N . SER A 1 228 ? 7.397 -15.022 -6.722 1.00 96.19 228 SER A N 1
ATOM 1794 C CA . SER A 1 228 ? 8.799 -14.799 -6.345 1.00 96.19 228 SER A CA 1
ATOM 1795 C C . SER A 1 228 ? 9.068 -15.163 -4.873 1.00 96.19 228 SER A C 1
ATOM 1797 O O . SER A 1 228 ? 10.105 -15.747 -4.554 1.00 96.19 228 SER A O 1
ATOM 1799 N N . LEU A 1 229 ? 8.113 -14.910 -3.966 1.00 96.00 229 LEU A N 1
ATOM 1800 C CA . LEU A 1 229 ? 8.225 -15.359 -2.575 1.00 96.00 229 LEU A CA 1
ATOM 1801 C C . LEU A 1 229 ? 8.205 -16.889 -2.467 1.00 96.00 229 LEU A C 1
ATOM 1803 O O . LEU A 1 229 ? 8.997 -17.454 -1.716 1.00 96.00 229 LEU A O 1
ATOM 1807 N N . SER A 1 230 ? 7.330 -17.563 -3.222 1.00 95.38 230 SER A N 1
ATOM 1808 C CA . SER A 1 230 ? 7.228 -19.032 -3.216 1.00 95.38 230 SER A CA 1
ATOM 1809 C C . SER A 1 230 ? 8.509 -19.727 -3.700 1.00 95.38 230 SER A C 1
ATOM 1811 O O . SER A 1 230 ? 8.822 -20.838 -3.272 1.00 95.38 230 SER A O 1
ATOM 1813 N N . GLU A 1 231 ? 9.290 -19.033 -4.528 1.00 96.19 231 GLU A N 1
ATOM 1814 C CA . GLU A 1 231 ? 10.602 -19.460 -5.018 1.00 96.19 231 GLU A CA 1
ATOM 1815 C C . GLU A 1 231 ? 11.750 -19.127 -4.046 1.00 96.19 231 GLU A C 1
ATOM 1817 O O . GLU A 1 231 ? 12.886 -19.532 -4.272 1.00 96.19 231 GLU A O 1
ATOM 1822 N N . ASN A 1 232 ? 11.463 -18.469 -2.915 1.00 95.88 232 ASN A N 1
ATOM 1823 C CA . ASN A 1 232 ? 12.437 -17.990 -1.923 1.00 95.88 232 ASN A CA 1
ATOM 1824 C C . ASN A 1 232 ? 13.429 -16.945 -2.468 1.00 95.88 232 ASN A C 1
ATOM 1826 O O . ASN A 1 232 ? 14.546 -16.817 -1.964 1.00 95.88 232 ASN A O 1
ATOM 1830 N N . ASN A 1 233 ? 13.022 -16.168 -3.473 1.00 96.44 233 ASN A N 1
ATOM 1831 C CA . ASN A 1 233 ? 13.876 -15.156 -4.099 1.00 96.44 233 ASN A CA 1
ATOM 1832 C C . ASN A 1 233 ? 14.093 -13.909 -3.222 1.00 96.44 233 ASN A C 1
ATOM 1834 O O . ASN A 1 233 ? 15.054 -13.159 -3.417 1.00 96.44 233 ASN A O 1
ATOM 1838 N N . PHE A 1 234 ? 13.210 -13.672 -2.250 1.00 95.62 234 PHE A N 1
ATOM 1839 C CA . PHE A 1 234 ? 13.329 -12.598 -1.269 1.00 95.62 234 PHE A CA 1
ATOM 1840 C C . PHE A 1 234 ? 12.758 -13.017 0.086 1.00 95.62 234 PHE A C 1
ATOM 1842 O O . PHE A 1 234 ? 12.145 -14.073 0.226 1.00 95.62 234 PHE A O 1
ATOM 1849 N N . ASN A 1 235 ? 12.972 -12.185 1.103 1.00 94.50 235 ASN A N 1
ATOM 1850 C CA . ASN A 1 235 ? 12.514 -12.443 2.463 1.00 94.50 235 ASN A CA 1
ATOM 1851 C C . ASN A 1 235 ? 11.989 -11.161 3.133 1.00 94.50 235 ASN A C 1
ATOM 1853 O O . ASN A 1 235 ? 11.881 -10.099 2.512 1.00 94.50 235 ASN A O 1
ATOM 1857 N N . LEU A 1 236 ? 11.665 -11.263 4.422 1.00 93.50 236 LEU A N 1
ATOM 1858 C CA . LEU A 1 236 ? 11.163 -10.144 5.214 1.00 93.50 236 LEU A CA 1
ATOM 1859 C C . LEU A 1 236 ? 12.118 -8.938 5.224 1.00 93.50 236 LEU A C 1
ATOM 1861 O O . LEU A 1 236 ? 11.649 -7.804 5.154 1.00 93.50 236 LEU A O 1
ATOM 1865 N N . ASP A 1 237 ? 13.434 -9.155 5.254 1.00 94.06 237 ASP A N 1
ATOM 1866 C CA . ASP A 1 237 ? 14.419 -8.067 5.262 1.00 94.06 237 ASP A CA 1
ATOM 1867 C C . ASP A 1 237 ? 14.382 -7.272 3.951 1.00 94.06 237 ASP A C 1
ATOM 1869 O O . ASP A 1 237 ? 14.512 -6.048 3.967 1.00 94.06 237 ASP A O 1
ATOM 1873 N N . THR A 1 238 ? 14.128 -7.935 2.818 1.00 93.69 238 THR A N 1
ATOM 1874 C CA . THR A 1 238 ? 13.911 -7.265 1.527 1.00 93.69 238 THR A CA 1
ATOM 1875 C C . THR A 1 238 ? 12.683 -6.352 1.574 1.00 93.69 238 THR A C 1
ATOM 1877 O O . THR A 1 238 ? 12.755 -5.193 1.163 1.00 93.69 238 THR A O 1
ATOM 1880 N N . LEU A 1 239 ? 11.565 -6.840 2.122 1.00 93.94 239 LEU A N 1
ATOM 1881 C CA . LEU A 1 239 ? 10.335 -6.051 2.256 1.00 93.94 239 LEU A CA 1
ATOM 1882 C C . LEU A 1 239 ? 10.514 -4.867 3.217 1.00 93.94 239 LEU A C 1
ATOM 1884 O O . LEU A 1 239 ? 10.059 -3.755 2.931 1.00 93.94 239 LEU A O 1
ATOM 1888 N N . LEU A 1 240 ? 11.218 -5.077 4.333 1.00 92.75 240 LEU A N 1
ATOM 1889 C CA . LEU A 1 240 ? 11.561 -4.022 5.288 1.00 92.75 240 LEU A CA 1
ATOM 1890 C C . LEU A 1 240 ? 12.488 -2.975 4.660 1.00 92.75 240 LEU A C 1
ATOM 1892 O O . LEU A 1 240 ? 12.271 -1.781 4.857 1.00 92.75 240 LEU A O 1
ATOM 1896 N N . LEU A 1 241 ? 13.471 -3.393 3.855 1.00 92.75 241 LEU A N 1
ATOM 1897 C CA . LEU A 1 241 ? 14.329 -2.482 3.098 1.00 92.75 241 LEU A CA 1
ATOM 1898 C C . LEU A 1 241 ? 13.501 -1.612 2.146 1.00 92.75 241 LEU A C 1
ATOM 1900 O O . LEU A 1 241 ? 13.689 -0.397 2.110 1.00 92.75 241 LEU A O 1
ATOM 1904 N N . TYR A 1 242 ? 12.562 -2.191 1.399 1.00 93.19 242 TYR A N 1
ATOM 1905 C CA . TYR A 1 242 ? 11.725 -1.424 0.467 1.00 93.19 242 TYR A CA 1
ATOM 1906 C C . TYR A 1 242 ? 10.785 -0.464 1.197 1.00 93.19 242 TYR A C 1
ATOM 1908 O O . TYR A 1 242 ? 10.612 0.676 0.760 1.00 93.19 242 TYR A O 1
ATOM 1916 N N . SER A 1 243 ? 10.297 -0.875 2.369 1.00 90.25 243 SER A N 1
ATOM 1917 C CA . SER A 1 243 ? 9.509 -0.042 3.285 1.00 90.25 243 SER A CA 1
ATOM 1918 C C . SER A 1 243 ? 10.271 1.181 3.817 1.00 90.25 243 SER A C 1
ATOM 1920 O O . SER A 1 243 ? 9.661 2.091 4.364 1.00 90.25 243 SER A O 1
ATOM 1922 N N . THR A 1 244 ? 11.598 1.261 3.659 1.00 88.94 244 THR A N 1
ATOM 1923 C CA . THR A 1 244 ? 12.344 2.494 3.987 1.00 88.94 244 THR A CA 1
ATOM 1924 C C . THR A 1 244 ? 12.176 3.592 2.933 1.00 88.94 244 THR A C 1
ATOM 1926 O O . THR A 1 244 ? 12.384 4.769 3.227 1.00 88.94 244 THR A O 1
ATOM 1929 N N . ILE A 1 245 ? 11.790 3.221 1.708 1.00 86.75 245 ILE A N 1
ATOM 1930 C CA . ILE A 1 245 ? 11.594 4.139 0.579 1.00 86.75 245 ILE A CA 1
ATOM 1931 C C . ILE A 1 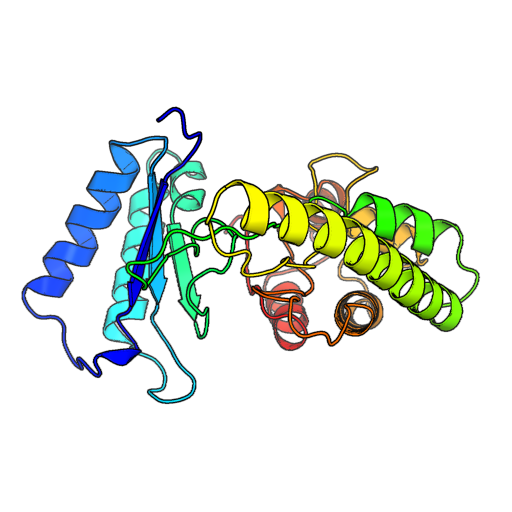245 ? 10.110 4.471 0.386 1.00 86.75 245 ILE A C 1
ATOM 1933 O O . ILE A 1 245 ? 9.774 5.569 -0.066 1.00 86.75 245 ILE A O 1
ATOM 1937 N N . CYS A 1 246 ? 9.211 3.547 0.732 1.00 80.56 246 CYS A N 1
ATOM 1938 C CA . CYS A 1 246 ? 7.769 3.719 0.597 1.00 80.56 246 CYS A CA 1
ATOM 1939 C C . CYS A 1 246 ? 7.034 3.761 1.943 1.00 80.56 246 CYS A C 1
ATOM 1941 O O . CYS A 1 246 ? 7.479 3.205 2.933 1.00 80.56 246 CYS A O 1
ATOM 1943 N N . GLY A 1 247 ? 5.898 4.464 1.984 1.00 70.44 247 GLY A N 1
ATOM 1944 C CA . GLY A 1 247 ? 5.186 4.751 3.234 1.00 70.44 247 GLY A CA 1
ATOM 1945 C C . GLY A 1 247 ? 4.231 3.658 3.718 1.00 70.44 247 GLY A C 1
ATOM 1946 O O . GLY A 1 247 ? 3.724 3.787 4.826 1.00 70.44 247 GLY A O 1
ATOM 1947 N N . THR A 1 248 ? 3.958 2.627 2.911 1.00 76.12 248 THR A N 1
ATOM 1948 C CA . THR A 1 248 ? 2.904 1.635 3.196 1.00 76.12 248 THR A CA 1
ATOM 1949 C C . THR A 1 248 ? 3.335 0.577 4.214 1.00 76.12 248 THR A C 1
ATOM 1951 O O . THR A 1 248 ? 2.515 0.106 4.995 1.00 76.12 248 THR A O 1
ATOM 1954 N N . GLY A 1 249 ? 4.630 0.249 4.269 1.00 86.50 249 GLY A N 1
ATOM 1955 C CA . GLY A 1 249 ? 5.148 -0.796 5.152 1.00 86.50 249 GLY A CA 1
ATOM 1956 C C . GLY A 1 249 ? 4.885 -2.210 4.625 1.00 86.50 249 GLY A C 1
ATOM 1957 O O . GLY A 1 249 ? 4.811 -2.429 3.417 1.00 86.50 249 GLY A O 1
ATOM 1958 N N . LEU A 1 250 ? 4.782 -3.172 5.546 1.00 91.25 250 LEU A N 1
ATOM 1959 C CA . LEU A 1 250 ? 4.458 -4.565 5.237 1.00 91.25 250 LEU A CA 1
ATOM 1960 C C . LEU A 1 250 ? 2.950 -4.716 5.052 1.00 91.25 250 LEU A C 1
ATOM 1962 O O . LEU A 1 250 ? 2.193 -4.363 5.956 1.00 91.25 250 LEU A O 1
ATOM 1966 N N . ASP A 1 251 ? 2.537 -5.295 3.930 1.00 92.06 251 ASP A N 1
ATOM 1967 C CA . ASP A 1 251 ? 1.130 -5.530 3.634 1.00 92.06 251 ASP A CA 1
ATOM 1968 C C . ASP A 1 251 ? 0.912 -6.912 3.011 1.00 92.06 251 ASP A C 1
ATOM 1970 O O . ASP A 1 251 ? 1.729 -7.389 2.222 1.00 92.06 251 ASP A O 1
ATOM 1974 N N . CYS A 1 252 ? -0.177 -7.572 3.410 1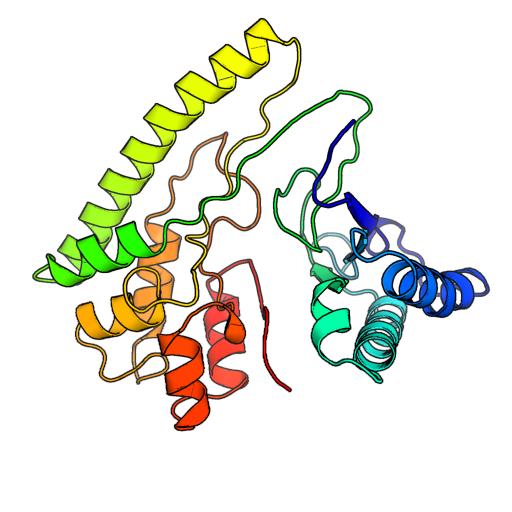.00 92.88 252 CYS A N 1
ATOM 1975 C CA . CYS A 1 252 ? -0.571 -8.897 2.930 1.00 92.88 252 CYS A CA 1
ATOM 1976 C C . CYS A 1 252 ? 0.579 -9.930 2.890 1.00 92.88 252 CYS A C 1
ATOM 1978 O O . CYS A 1 252 ? 0.673 -10.718 1.952 1.00 92.88 252 CYS A O 1
ATOM 1980 N N . VAL A 1 253 ? 1.471 -9.925 3.891 1.00 92.44 253 VAL A N 1
ATOM 1981 C CA . VAL A 1 253 ? 2.643 -10.818 3.962 1.00 92.44 253 VAL A CA 1
ATOM 1982 C C . VAL A 1 253 ? 2.268 -12.142 4.646 1.00 92.44 253 VAL A C 1
ATOM 1984 O O . VAL A 1 253 ? 1.782 -12.104 5.779 1.00 92.44 253 VAL A O 1
ATOM 1987 N N . PRO A 1 254 ? 2.515 -13.315 4.029 1.00 88.94 254 PRO A N 1
ATOM 1988 C CA . PRO A 1 254 ? 2.334 -14.600 4.700 1.00 88.94 254 PRO A CA 1
ATOM 1989 C C . PRO A 1 254 ? 3.515 -14.856 5.656 1.00 88.94 254 PRO A C 1
ATOM 1991 O O . PRO A 1 254 ? 4.657 -14.963 5.209 1.00 88.94 254 PRO A O 1
ATOM 1994 N N . LEU A 1 255 ? 3.241 -14.922 6.966 1.00 79.31 255 LEU A N 1
ATOM 1995 C CA . LEU A 1 255 ? 4.223 -15.130 8.047 1.00 79.31 255 LEU A CA 1
ATOM 1996 C C . LEU A 1 255 ? 3.918 -16.382 8.876 1.00 79.31 255 LEU A C 1
ATOM 1998 O O . LEU A 1 255 ? 2.719 -16.640 9.134 1.00 79.31 255 LEU A O 1
#

Secondary structure (DSSP, 8-state):
---S-EEEEEE-GGGT-S--THHHHHIIIIIHHHHHH-TTEEEEEEEEETTTEE-HHHHHHHHHHHHHHTSS-GGGGGGEEEEES--TT---TTT-----SS-EEEEEEE-HHHHHHHHHH-SSHHHHHHHHHHHHHHHHHHHHHHHHHHHHHHT-EEEEEEEEEE--SSGGG-HHHHHHHTT-SSTT-TTTHHHHHHHHHHS--STTB-S--S---BTTTSHHHHHHHHTTS--HHHHHHHTTTSSS-SBS---

Sequence (255 aa):
YEFDYFASCAVIADEQIQKYGIYEKLLLNEVANFIKRRDKFFSSVHVASKENGINLSALRSSAKIIKTLSEPDPFKNLNFCVSTNVPPDTPFFPAAYHSSEESSFGLALEMADEVVRIFEGAKSFEEAHKRLGVRFNEIYDFLVNICEEVATKNGIKFNGIDFSPAPYPTTEKSIGTAFEKLNFEYFGAPGSLIGVAMIKNAIPKRKKVIGFSGFMPSVLEDYTIANSLSENNFNLDTLLLYSTICGTGLDCVPL

Radius of gyration: 18.93 Å; chains: 1; bounding box: 47×41×56 Å

pLDDT: mean 91.84, std 8.22, range [56.56, 98.62]

InterPro domains:
  IPR007841 Uncharacterised protein family UPF0210 [PF05167] (24-255)
  IPR007841 Uncharacterised protein family UPF0210 [PTHR37560] (26-255)